Protein AF-A0A423WA55-F1 (afdb_monomer)

Structure (mmCIF, N/CA/C/O backbone):
data_AF-A0A423WA55-F1
#
_entry.id   AF-A0A423WA55-F1
#
loop_
_atom_site.group_PDB
_atom_site.id
_atom_site.type_symbol
_atom_site.label_atom_id
_atom_site.label_alt_id
_atom_site.label_comp_id
_atom_site.label_asym_id
_atom_site.label_entity_id
_atom_site.label_seq_id
_atom_site.pdbx_PDB_ins_code
_atom_site.Cartn_x
_atom_site.Cartn_y
_atom_site.Cartn_z
_atom_site.occupancy
_atom_site.B_iso_or_equiv
_atom_site.auth_seq_id
_atom_site.auth_comp_id
_atom_site.auth_asym_id
_atom_site.auth_atom_id
_atom_site.pdbx_PDB_model_num
ATOM 1 N N . MET A 1 1 ? 7.064 18.458 -16.868 1.00 39.59 1 MET A N 1
ATOM 2 C CA . MET A 1 1 ? 6.383 17.386 -16.101 1.00 39.59 1 MET A CA 1
ATOM 3 C C . MET A 1 1 ? 6.690 17.382 -14.595 1.00 39.59 1 MET A C 1
ATOM 5 O O . MET A 1 1 ? 5.923 16.785 -13.864 1.00 39.59 1 MET A O 1
ATOM 9 N N . VAL A 1 2 ? 7.716 18.084 -14.086 1.00 37.88 2 VAL A N 1
ATOM 10 C CA . VAL A 1 2 ? 7.994 18.164 -12.627 1.00 37.88 2 VAL A CA 1
ATOM 11 C C . VAL A 1 2 ? 7.034 19.109 -11.871 1.00 37.88 2 VAL A C 1
ATOM 13 O O . VAL A 1 2 ? 6.786 18.926 -10.684 1.00 37.88 2 VAL A O 1
ATOM 16 N N . ALA A 1 3 ? 6.397 20.058 -12.566 1.00 32.78 3 ALA A N 1
ATOM 17 C CA . ALA A 1 3 ? 5.462 21.021 -11.972 1.00 32.78 3 ALA A CA 1
ATOM 18 C C . ALA A 1 3 ? 4.124 20.420 -11.482 1.00 32.78 3 ALA A C 1
ATOM 20 O O . ALA A 1 3 ? 3.371 21.109 -10.804 1.00 32.78 3 ALA A O 1
ATOM 21 N N . SER A 1 4 ? 3.819 19.151 -11.786 1.00 44.78 4 SER A N 1
ATOM 22 C CA . SER A 1 4 ? 2.616 18.486 -11.267 1.00 44.78 4 SER A CA 1
ATOM 23 C C . SER A 1 4 ? 2.851 17.741 -9.956 1.00 44.78 4 SER A C 1
ATOM 25 O O . SER A 1 4 ? 1.883 17.282 -9.375 1.00 44.78 4 SER A O 1
ATOM 27 N N . VAL A 1 5 ? 4.092 17.590 -9.475 1.00 43.31 5 VAL A N 1
ATOM 28 C CA . VAL A 1 5 ? 4.378 16.890 -8.203 1.00 43.31 5 VAL A CA 1
ATOM 29 C C . VAL A 1 5 ? 4.184 17.825 -7.003 1.00 43.31 5 VAL A C 1
ATOM 31 O O . VAL A 1 5 ? 3.780 17.389 -5.927 1.00 43.31 5 VAL A O 1
ATOM 34 N N . THR A 1 6 ? 4.379 19.131 -7.191 1.00 41.34 6 THR A N 1
ATOM 35 C CA . THR A 1 6 ? 4.208 20.140 -6.135 1.00 41.34 6 THR A CA 1
ATOM 36 C C . THR A 1 6 ? 2.740 20.390 -5.778 1.00 41.34 6 THR A C 1
ATOM 38 O O . THR A 1 6 ? 2.450 20.695 -4.624 1.00 41.34 6 THR A O 1
ATOM 41 N N . SER A 1 7 ? 1.788 20.172 -6.697 1.00 41.97 7 SER A N 1
ATOM 42 C CA . SER A 1 7 ? 0.355 20.295 -6.381 1.00 41.97 7 SER A CA 1
ATOM 43 C C . SER A 1 7 ? -0.149 19.189 -5.444 1.00 41.97 7 SER A C 1
ATOM 45 O O . SER A 1 7 ? -1.096 19.410 -4.694 1.00 41.97 7 SER A O 1
ATOM 47 N N . TRP A 1 8 ? 0.501 18.019 -5.427 1.00 43.00 8 TRP A N 1
ATOM 48 C CA . TRP A 1 8 ? 0.154 16.932 -4.502 1.00 43.00 8 TRP A CA 1
ATOM 49 C C . TRP A 1 8 ? 0.583 17.229 -3.066 1.00 43.00 8 TRP A C 1
ATOM 51 O O . TRP A 1 8 ? -0.107 16.808 -2.141 1.00 43.00 8 TRP A O 1
ATOM 61 N N . GLN A 1 9 ? 1.640 18.026 -2.863 1.00 43.69 9 GLN A N 1
ATOM 62 C CA . GLN A 1 9 ? 2.041 18.464 -1.521 1.00 43.69 9 GLN A CA 1
ATOM 63 C C . GLN A 1 9 ? 0.995 19.386 -0.868 1.00 43.69 9 GLN A C 1
ATOM 65 O O . GLN A 1 9 ? 0.834 19.362 0.351 1.00 43.69 9 GLN A O 1
ATOM 70 N N . GLY A 1 10 ? 0.217 20.129 -1.666 1.00 42.00 10 GLY A N 1
ATOM 71 C CA . GLY A 1 10 ? -0.906 20.941 -1.177 1.00 42.00 10 GLY A CA 1
ATOM 72 C C . GLY A 1 10 ? -2.093 20.117 -0.653 1.00 42.00 10 GLY A C 1
ATOM 73 O O . GLY A 1 10 ? -2.767 20.526 0.294 1.00 42.00 10 GLY A O 1
ATOM 74 N N . ILE A 1 11 ? -2.315 18.919 -1.203 1.00 46.75 11 ILE A N 1
ATOM 75 C CA . ILE A 1 11 ? -3.361 17.992 -0.733 1.00 46.75 11 ILE A CA 1
ATOM 76 C C . ILE A 1 11 ? -2.919 17.307 0.572 1.00 46.75 11 ILE A C 1
ATOM 78 O O . ILE A 1 11 ? -3.717 17.103 1.480 1.00 46.75 11 ILE A O 1
ATOM 82 N N . THR A 1 12 ? -1.620 17.039 0.728 1.00 47.16 12 THR A N 1
ATOM 83 C CA . THR A 1 12 ? -1.060 16.482 1.973 1.00 47.16 12 THR A CA 1
ATOM 84 C C . THR A 1 12 ? -1.073 17.493 3.130 1.00 47.16 12 THR A C 1
ATOM 86 O O . THR A 1 12 ? -1.206 17.121 4.297 1.00 47.16 12 THR A O 1
ATOM 89 N N . LEU A 1 13 ? -0.979 18.790 2.822 1.00 43.28 13 LEU A N 1
ATOM 90 C CA . LEU A 1 13 ? -1.071 19.867 3.811 1.00 43.28 13 LEU A CA 1
ATOM 91 C C . LEU A 1 13 ? -2.504 20.105 4.308 1.00 43.28 13 LEU A C 1
ATOM 93 O O . LEU A 1 13 ? -2.681 20.461 5.468 1.00 43.28 13 LEU A O 1
ATOM 97 N N . SER A 1 14 ? -3.529 19.847 3.494 1.00 41.44 14 SER A N 1
ATOM 98 C CA . SER A 1 14 ? -4.932 20.008 3.913 1.00 41.44 14 SER A CA 1
ATOM 99 C C . SER A 1 14 ? -5.412 18.887 4.846 1.00 41.44 14 SER A C 1
ATOM 101 O O . SER A 1 14 ? -6.196 19.153 5.753 1.00 41.44 14 SER A O 1
ATOM 103 N N . THR A 1 15 ? -4.852 17.674 4.751 1.00 48.59 15 THR A N 1
ATOM 104 C CA . THR A 1 15 ? -5.076 16.598 5.743 1.00 48.59 15 THR A CA 1
ATOM 105 C C . THR A 1 15 ? -4.455 16.865 7.120 1.00 48.59 15 THR A C 1
ATOM 107 O O . THR A 1 15 ? -4.825 16.230 8.103 1.00 48.59 15 THR A O 1
ATOM 110 N N . LEU A 1 16 ? -3.522 17.818 7.232 1.00 43.44 16 LEU A N 1
ATOM 111 C CA . LEU A 1 16 ? -2.944 18.229 8.519 1.00 43.44 16 LEU A CA 1
ATOM 112 C C . LEU A 1 16 ? -3.840 19.215 9.295 1.00 43.44 16 LEU A C 1
ATOM 114 O O . LEU A 1 16 ? -3.584 19.451 10.476 1.00 43.44 16 LEU A O 1
ATOM 118 N N . PHE A 1 17 ? -4.912 19.733 8.679 1.00 38.94 17 PHE A N 1
ATOM 119 C CA . PHE A 1 17 ? -5.804 20.744 9.257 1.00 38.94 17 PHE A CA 1
ATOM 120 C C . PHE A 1 17 ? -7.290 20.316 9.243 1.00 38.94 17 PHE A C 1
ATOM 122 O O . PHE A 1 17 ? -8.119 20.881 8.542 1.00 38.94 17 PHE A O 1
ATOM 129 N N . GLY A 1 18 ? -7.648 19.340 10.082 1.00 37.16 18 GLY A N 1
ATOM 130 C CA . GLY A 1 18 ? -8.879 19.402 10.893 1.00 37.16 18 GLY A CA 1
ATOM 131 C C . GLY A 1 18 ? -10.264 19.194 10.253 1.00 37.16 18 GLY A C 1
ATOM 132 O O . GLY A 1 18 ? -11.250 19.474 10.931 1.00 37.16 18 GLY A O 1
ATOM 133 N N . GLY A 1 19 ? -10.382 18.699 9.019 1.00 46.47 19 GLY A N 1
ATOM 134 C CA . GLY A 1 19 ? -11.666 18.261 8.443 1.00 46.47 19 GLY A CA 1
ATOM 135 C C . GLY A 1 19 ? -11.787 16.737 8.382 1.00 46.47 19 GLY A C 1
ATOM 136 O O . GLY A 1 19 ? -10.775 16.051 8.320 1.00 46.47 19 GLY A O 1
ATOM 137 N N . ASP A 1 20 ? -13.011 16.204 8.334 1.00 58.50 20 ASP A N 1
ATOM 138 C CA . ASP A 1 20 ? -13.355 14.773 8.156 1.00 58.50 20 ASP A CA 1
ATOM 139 C C . ASP A 1 20 ? -13.013 14.261 6.724 1.00 58.50 20 ASP A C 1
ATOM 141 O O . ASP A 1 20 ? -13.775 13.555 6.067 1.00 58.50 20 ASP A O 1
ATOM 145 N N . VAL A 1 21 ? -11.870 14.702 6.185 1.00 58.50 21 VAL A N 1
ATOM 146 C CA . VAL A 1 21 ? -11.389 14.512 4.803 1.00 58.50 21 VAL A CA 1
ATOM 147 C C . VAL A 1 21 ? -10.466 13.304 4.651 1.00 58.50 21 VAL A C 1
ATOM 149 O O . VAL A 1 21 ? -9.900 13.083 3.583 1.00 58.50 21 VAL A O 1
ATOM 152 N N . ASP A 1 22 ? -10.336 12.490 5.692 1.00 62.88 22 ASP A N 1
ATOM 153 C CA . ASP A 1 22 ? -9.443 11.337 5.681 1.00 62.88 22 ASP A CA 1
ATOM 154 C C . ASP A 1 22 ? -9.942 10.262 4.695 1.00 62.88 22 ASP A C 1
ATOM 156 O O . ASP A 1 22 ? -9.175 9.751 3.883 1.00 62.88 22 ASP A O 1
ATOM 160 N N . GLY A 1 23 ? -11.249 9.989 4.650 1.00 67.25 23 GLY A N 1
ATOM 161 C CA . GLY A 1 23 ? -11.838 8.994 3.743 1.00 67.25 23 GLY A CA 1
ATOM 162 C C . GLY A 1 23 ? -11.352 9.069 2.281 1.00 67.25 23 GLY A C 1
ATOM 163 O O . GLY A 1 23 ? -10.803 8.083 1.786 1.00 67.25 23 GLY A O 1
ATOM 164 N N . PRO A 1 24 ? -11.517 10.197 1.564 1.00 79.19 24 PRO A N 1
ATOM 165 C CA . PRO A 1 24 ? -11.212 10.283 0.134 1.00 79.19 24 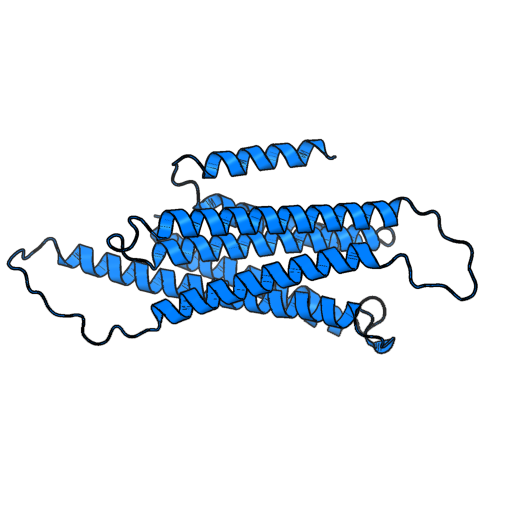PRO A CA 1
ATOM 166 C C . PRO A 1 24 ? -9.725 10.153 -0.230 1.00 79.19 24 PRO A C 1
ATOM 168 O O . PRO A 1 24 ? -9.427 9.768 -1.361 1.00 79.19 24 PRO A O 1
ATOM 171 N N . VAL A 1 25 ? -8.785 10.434 0.679 1.00 82.69 25 VAL A N 1
ATOM 172 C CA . VAL A 1 25 ? -7.351 10.461 0.329 1.00 82.69 25 VAL A CA 1
ATOM 173 C C . VAL A 1 25 ? -6.807 9.058 0.057 1.00 82.69 25 VAL A C 1
ATOM 175 O O . VAL A 1 25 ? -6.156 8.840 -0.967 1.00 82.69 25 VAL A O 1
ATOM 178 N N . GLY A 1 26 ? -7.144 8.080 0.903 1.00 81.50 26 GLY A N 1
ATOM 179 C CA . GLY A 1 26 ? -6.774 6.677 0.676 1.00 81.50 26 GLY A CA 1
ATOM 180 C C . GLY A 1 26 ? -7.341 6.114 -0.629 1.00 81.50 26 GLY A C 1
ATOM 181 O O . GLY A 1 26 ? -6.631 5.452 -1.389 1.00 81.50 26 GLY A O 1
ATOM 182 N N . TRP A 1 27 ? -8.602 6.436 -0.929 1.00 82.94 27 TRP A N 1
ATOM 183 C CA . TRP A 1 27 ? -9.250 6.051 -2.186 1.00 82.94 27 TRP A CA 1
ATOM 184 C C . TRP A 1 27 ? -8.610 6.722 -3.402 1.00 82.94 27 TRP A C 1
ATOM 186 O O . TRP A 1 27 ? -8.462 6.083 -4.443 1.00 82.94 27 TRP A O 1
ATOM 196 N N . GLY A 1 28 ? -8.172 7.975 -3.257 1.00 87.50 28 GLY A N 1
ATOM 197 C CA . GLY A 1 28 ? -7.405 8.686 -4.275 1.00 87.50 28 GLY A CA 1
ATOM 198 C C . GLY A 1 28 ? -6.116 7.950 -4.643 1.00 87.50 28 GLY A C 1
ATOM 199 O O . GLY A 1 28 ? -5.859 7.731 -5.827 1.00 87.50 28 GLY A O 1
ATOM 200 N N . TYR A 1 29 ? -5.341 7.490 -3.654 1.00 88.81 29 TYR A N 1
ATOM 201 C CA . TYR A 1 29 ? -4.124 6.709 -3.915 1.00 88.81 29 TYR A CA 1
ATOM 202 C C . TYR A 1 29 ? -4.409 5.396 -4.646 1.00 88.81 29 TYR A C 1
ATOM 204 O O . TYR A 1 29 ? -3.690 5.049 -5.586 1.00 88.81 29 TYR A O 1
ATOM 212 N N . LEU A 1 30 ? -5.481 4.694 -4.270 1.00 86.88 30 LEU A N 1
ATOM 213 C CA . LEU A 1 30 ? -5.885 3.461 -4.942 1.00 86.88 30 LEU A CA 1
ATOM 214 C C . LEU A 1 30 ? -6.314 3.714 -6.397 1.00 86.88 30 LEU A C 1
ATOM 216 O O . LEU A 1 30 ? -5.913 2.973 -7.292 1.00 86.88 30 LEU A O 1
ATOM 220 N N . ALA A 1 31 ? -7.070 4.784 -6.653 1.00 88.31 31 ALA A N 1
ATOM 221 C CA . ALA A 1 31 ? -7.478 5.166 -8.003 1.00 88.31 31 ALA A CA 1
ATOM 222 C C . ALA A 1 31 ? -6.271 5.512 -8.891 1.00 88.31 31 ALA A C 1
ATOM 224 O O . ALA A 1 31 ? -6.186 5.047 -10.031 1.00 88.31 31 ALA A O 1
ATOM 225 N N . VAL A 1 32 ? -5.304 6.269 -8.355 1.00 90.94 32 VAL A N 1
ATOM 226 C CA . VAL A 1 32 ? -4.044 6.583 -9.049 1.00 90.94 32 VAL A CA 1
ATOM 227 C C . VAL A 1 32 ? -3.260 5.308 -9.351 1.00 90.94 32 VAL A C 1
ATOM 229 O O . VAL A 1 32 ? -2.814 5.127 -10.484 1.00 90.94 32 VAL A O 1
ATOM 232 N N . PHE A 1 33 ? -3.137 4.395 -8.384 1.00 92.38 33 PHE A N 1
ATOM 233 C CA . PHE A 1 33 ? -2.513 3.089 -8.599 1.00 92.38 33 PHE A CA 1
ATOM 234 C C . PHE A 1 33 ? -3.174 2.327 -9.756 1.00 92.38 33 PHE A C 1
ATOM 236 O O . PHE A 1 33 ? -2.478 1.889 -10.677 1.00 92.38 33 PHE A O 1
ATOM 243 N N . CYS A 1 34 ? -4.504 2.203 -9.744 1.00 89.88 34 CYS A N 1
ATOM 244 C CA . CYS A 1 34 ? -5.247 1.508 -10.793 1.00 89.88 34 CYS A CA 1
ATOM 245 C C . CYS A 1 34 ? -5.013 2.146 -12.170 1.00 89.88 34 CYS A C 1
ATOM 247 O O . CYS A 1 34 ? -4.721 1.433 -13.132 1.00 89.88 34 CYS A O 1
ATOM 249 N N . GLY A 1 35 ? -5.069 3.478 -12.263 1.00 91.56 35 GLY A N 1
ATOM 250 C CA . GLY A 1 35 ? -4.809 4.204 -13.508 1.00 91.56 35 GLY A CA 1
ATOM 251 C C . GLY A 1 35 ? -3.389 3.988 -14.038 1.00 91.56 35 GLY A C 1
ATOM 252 O O . GLY A 1 35 ? -3.207 3.652 -15.210 1.00 91.56 35 GLY A O 1
ATOM 253 N N . LEU A 1 36 ? -2.379 4.100 -13.169 1.00 89.81 36 LEU A N 1
ATOM 254 C CA . LEU A 1 36 ? -0.979 3.866 -13.538 1.00 89.81 36 LEU A CA 1
ATOM 255 C C . LEU A 1 36 ? -0.729 2.417 -13.965 1.00 89.81 36 LEU A C 1
ATOM 257 O O . LEU A 1 36 ? 0.047 2.180 -14.889 1.00 89.81 36 LEU A O 1
ATOM 261 N N . LYS A 1 37 ? -1.395 1.438 -13.342 1.00 88.69 37 LYS A N 1
ATOM 262 C CA . LYS A 1 37 ? -1.278 0.028 -13.740 1.00 88.69 37 LYS A CA 1
ATOM 263 C C . LYS A 1 37 ? -1.864 -0.245 -15.114 1.00 88.69 37 LYS A C 1
ATOM 265 O O . LYS A 1 37 ? -1.219 -0.923 -15.912 1.00 88.69 37 LYS A O 1
ATOM 270 N N . ILE A 1 38 ? -3.038 0.307 -15.411 1.00 89.38 38 ILE A N 1
ATOM 271 C CA . ILE A 1 38 ? -3.644 0.193 -16.742 1.00 89.38 38 ILE A CA 1
ATOM 272 C C . ILE A 1 38 ? -2.717 0.823 -17.789 1.00 89.38 38 ILE A C 1
ATOM 274 O O . ILE A 1 38 ? -2.412 0.184 -18.795 1.00 89.38 38 ILE A O 1
ATOM 278 N N . ALA A 1 39 ? -2.195 2.025 -17.518 1.00 89.06 39 ALA A N 1
ATOM 279 C CA . ALA A 1 39 ? -1.258 2.704 -18.410 1.00 89.06 39 ALA A CA 1
ATOM 280 C C . ALA A 1 39 ? 0.050 1.913 -18.612 1.00 89.06 39 ALA A C 1
ATOM 282 O O . ALA A 1 39 ? 0.503 1.752 -19.744 1.00 89.06 39 ALA A O 1
ATOM 283 N N . SER A 1 40 ? 0.635 1.371 -17.538 1.00 88.19 40 SER A N 1
ATOM 284 C CA . SER A 1 40 ? 1.836 0.525 -17.608 1.00 88.19 40 SER A CA 1
ATOM 285 C C . SER A 1 40 ? 1.603 -0.722 -18.464 1.00 88.19 40 SER A C 1
ATOM 287 O O . SER A 1 40 ? 2.418 -1.022 -19.333 1.00 88.19 40 SER A O 1
ATOM 289 N N . ASN A 1 41 ? 0.480 -1.420 -18.274 1.00 86.75 41 ASN A N 1
ATOM 290 C CA . ASN A 1 41 ? 0.151 -2.614 -19.055 1.00 86.75 41 ASN A CA 1
ATOM 291 C C . ASN A 1 41 ? -0.090 -2.283 -20.535 1.00 86.75 41 ASN A C 1
ATOM 293 O O . ASN A 1 41 ? 0.386 -3.011 -21.404 1.00 86.75 41 ASN A O 1
ATOM 297 N N . ALA A 1 42 ? -0.763 -1.167 -20.831 1.00 87.44 42 ALA A N 1
ATOM 298 C CA . ALA A 1 42 ? -0.960 -0.702 -22.203 1.00 87.44 42 ALA A CA 1
ATOM 299 C C . ALA A 1 42 ? 0.379 -0.399 -22.900 1.00 87.44 42 ALA A C 1
ATOM 301 O O . ALA A 1 42 ? 0.585 -0.797 -24.045 1.00 87.44 42 ALA A O 1
ATOM 302 N N . LEU A 1 43 ? 1.325 0.229 -22.192 1.00 87.12 43 LEU A N 1
ATOM 303 C CA . LEU A 1 43 ? 2.660 0.516 -22.725 1.00 87.12 43 LEU A CA 1
ATOM 304 C C . LEU A 1 43 ? 3.501 -0.741 -22.971 1.00 87.12 43 LEU A C 1
ATOM 306 O O . LEU A 1 43 ? 4.328 -0.737 -23.876 1.00 87.12 43 LEU A O 1
ATOM 310 N N . GLN A 1 44 ? 3.297 -1.819 -22.210 1.00 83.25 44 GLN A N 1
ATOM 311 C CA . GLN A 1 44 ? 3.980 -3.096 -22.468 1.00 83.25 44 GLN A CA 1
ATOM 312 C C . GLN A 1 44 ? 3.501 -3.766 -23.759 1.00 83.25 44 GLN A C 1
ATOM 314 O O . GLN A 1 44 ? 4.260 -4.517 -24.367 1.00 83.25 44 GLN A O 1
ATOM 319 N N . MET A 1 45 ? 2.262 -3.500 -24.183 1.00 84.38 45 MET A N 1
ATOM 320 C CA . MET A 1 45 ? 1.726 -4.013 -25.448 1.00 84.38 45 MET A CA 1
ATOM 321 C C . MET A 1 45 ? 2.275 -3.251 -26.656 1.00 84.38 45 MET A C 1
ATOM 323 O O . MET A 1 45 ? 2.376 -3.805 -27.748 1.00 84.38 45 MET A O 1
ATOM 327 N N . THR A 1 46 ? 2.662 -1.988 -26.473 1.00 85.25 46 THR A N 1
ATOM 328 C CA . THR A 1 46 ? 3.345 -1.214 -27.509 1.00 85.25 46 THR A CA 1
ATOM 329 C C . THR A 1 46 ? 4.842 -1.530 -27.476 1.00 85.25 46 THR A C 1
ATOM 331 O O . THR A 1 46 ? 5.504 -1.293 -26.471 1.00 85.25 46 THR A O 1
ATOM 334 N N . HIS A 1 47 ? 5.408 -2.042 -28.573 1.00 62.19 47 HIS A N 1
ATOM 335 C CA . HIS A 1 47 ? 6.818 -2.469 -28.682 1.00 62.19 47 HIS A CA 1
ATOM 336 C C . HIS A 1 47 ? 7.887 -1.393 -28.361 1.00 62.19 47 HIS A C 1
ATOM 338 O O . HIS A 1 47 ? 9.081 -1.673 -28.418 1.00 62.19 47 HIS A O 1
ATOM 344 N N . THR A 1 48 ? 7.494 -0.168 -28.018 1.00 58.69 48 THR A N 1
ATOM 345 C CA . THR A 1 48 ? 8.353 1.013 -27.886 1.00 58.69 48 THR A CA 1
ATOM 346 C C . THR A 1 48 ? 8.706 1.403 -26.441 1.00 58.69 48 THR A C 1
ATOM 348 O O . THR A 1 48 ? 9.391 2.406 -26.257 1.00 58.69 48 THR A O 1
ATOM 351 N N . GLY A 1 49 ? 8.280 0.663 -25.402 1.00 57.34 49 GLY A N 1
ATOM 352 C CA . GLY A 1 49 ? 8.209 1.245 -24.047 1.00 57.34 49 GLY A CA 1
ATOM 353 C C . GLY A 1 49 ? 8.535 0.373 -22.831 1.00 57.34 49 GLY A C 1
ATOM 354 O O . GLY A 1 49 ? 7.995 0.653 -21.762 1.00 57.34 49 GLY A O 1
ATOM 355 N N . THR A 1 50 ? 9.400 -0.644 -22.917 1.00 74.06 50 THR A N 1
ATOM 356 C CA . THR A 1 50 ? 9.658 -1.545 -21.767 1.00 74.06 50 THR A CA 1
ATOM 357 C C . THR A 1 50 ? 10.191 -0.813 -20.526 1.00 74.06 50 THR A C 1
ATOM 359 O O . THR A 1 50 ? 9.682 -1.031 -19.428 1.00 74.06 50 THR A O 1
ATOM 362 N N . ALA A 1 51 ? 11.145 0.112 -20.679 1.00 79.06 51 ALA A N 1
ATOM 363 C CA . ALA A 1 51 ? 11.711 0.862 -19.551 1.00 79.06 51 ALA A CA 1
ATOM 364 C C . ALA A 1 51 ? 10.697 1.825 -18.904 1.00 79.06 51 ALA A C 1
ATOM 366 O O . ALA A 1 51 ? 10.550 1.856 -17.681 1.00 79.06 51 ALA A O 1
ATOM 367 N N . ALA A 1 52 ? 9.946 2.572 -19.721 1.00 82.12 52 ALA A N 1
ATOM 368 C CA . ALA A 1 52 ? 8.907 3.481 -19.240 1.00 82.12 52 ALA A CA 1
ATOM 369 C C . ALA A 1 52 ? 7.786 2.721 -18.514 1.00 82.12 52 ALA A C 1
ATOM 371 O O . ALA A 1 52 ? 7.340 3.142 -17.445 1.00 82.12 52 ALA A O 1
ATOM 372 N N . ALA A 1 53 ? 7.373 1.567 -19.045 1.00 84.06 53 ALA A N 1
ATOM 373 C CA . ALA A 1 53 ? 6.367 0.727 -18.411 1.00 84.06 53 ALA A CA 1
ATOM 374 C C . ALA A 1 53 ? 6.818 0.207 -17.038 1.00 84.06 53 ALA A C 1
ATOM 376 O O . ALA A 1 53 ? 6.016 0.220 -16.099 1.00 84.06 53 ALA A O 1
ATOM 377 N N . VAL A 1 54 ? 8.087 -0.200 -16.901 1.00 81.75 54 VAL A N 1
ATOM 378 C CA . VAL A 1 54 ? 8.674 -0.628 -15.619 1.00 81.75 54 VAL A CA 1
ATOM 379 C C . VAL A 1 54 ? 8.704 0.528 -14.617 1.00 81.75 54 VAL A C 1
ATOM 381 O O . VAL A 1 54 ? 8.290 0.340 -13.474 1.00 81.75 54 VAL A O 1
ATOM 384 N N . LEU A 1 55 ? 9.103 1.733 -15.034 1.00 84.19 55 LEU A N 1
ATOM 385 C CA . LEU A 1 55 ? 9.085 2.916 -14.164 1.00 84.19 55 LEU A CA 1
ATOM 386 C C . LEU A 1 55 ? 7.671 3.245 -13.675 1.00 84.19 55 LEU A C 1
ATOM 388 O O . LEU A 1 55 ? 7.462 3.402 -12.473 1.00 84.19 55 LEU A O 1
ATOM 392 N N . ILE A 1 56 ? 6.688 3.285 -14.579 1.00 88.88 56 ILE A N 1
ATOM 393 C CA . ILE A 1 56 ? 5.284 3.543 -14.223 1.00 88.88 56 ILE A CA 1
ATOM 394 C C . ILE A 1 56 ? 4.762 2.460 -13.271 1.00 88.88 56 ILE A C 1
ATOM 396 O O . ILE A 1 56 ? 4.070 2.773 -12.303 1.00 88.88 56 ILE A O 1
ATOM 400 N N . CYS A 1 57 ? 5.129 1.196 -13.497 1.00 87.62 57 CYS A N 1
ATOM 401 C CA . CYS A 1 57 ? 4.777 0.088 -12.612 1.00 87.62 57 CYS A CA 1
ATOM 402 C C . CYS A 1 57 ? 5.353 0.275 -11.198 1.00 87.62 57 CYS A C 1
ATOM 404 O O . CYS A 1 57 ? 4.641 0.058 -10.216 1.00 87.62 57 CYS A O 1
ATOM 406 N N . SER A 1 58 ? 6.614 0.695 -11.083 1.00 87.31 58 SER A N 1
ATOM 407 C CA . SER A 1 58 ? 7.258 0.965 -9.792 1.00 87.31 58 SER A CA 1
ATOM 408 C C . SER A 1 58 ? 6.630 2.157 -9.070 1.00 87.31 58 SER A C 1
ATOM 410 O O . SER A 1 58 ? 6.381 2.078 -7.871 1.00 87.31 58 SER A O 1
ATOM 412 N N . ILE A 1 59 ? 6.299 3.230 -9.795 1.00 89.75 59 ILE A N 1
ATOM 413 C CA . ILE A 1 59 ? 5.580 4.386 -9.238 1.00 89.75 59 ILE A CA 1
ATOM 414 C C . ILE A 1 59 ? 4.199 3.961 -8.726 1.00 89.75 59 ILE A C 1
ATOM 416 O O . ILE A 1 59 ? 3.807 4.334 -7.622 1.00 89.75 59 ILE A O 1
ATOM 420 N N . ALA A 1 60 ? 3.474 3.137 -9.489 1.00 91.19 60 ALA A N 1
ATOM 421 C CA . ALA A 1 60 ? 2.181 2.613 -9.066 1.00 91.19 60 ALA A CA 1
ATOM 422 C C . ALA A 1 60 ? 2.295 1.859 -7.728 1.00 91.19 60 ALA A C 1
ATOM 424 O O . ALA A 1 60 ? 1.486 2.081 -6.829 1.00 91.19 60 ALA A O 1
ATOM 425 N N . LEU A 1 61 ? 3.328 1.025 -7.555 1.00 88.62 61 LEU A N 1
ATOM 426 C CA . LEU A 1 61 ? 3.557 0.312 -6.294 1.00 88.62 61 LEU A CA 1
ATOM 427 C C . LEU A 1 61 ? 3.724 1.258 -5.098 1.00 88.62 61 LEU A C 1
ATOM 429 O O . LEU A 1 61 ? 3.185 0.961 -4.036 1.00 88.62 61 LEU A O 1
ATOM 433 N N . VAL A 1 62 ? 4.379 2.414 -5.261 1.00 89.81 62 VAL A N 1
ATOM 434 C CA . VAL A 1 62 ? 4.473 3.425 -4.190 1.00 89.81 62 VAL A CA 1
ATOM 435 C C . VAL A 1 62 ? 3.084 3.900 -3.756 1.00 89.81 62 VAL A C 1
ATOM 437 O O . VAL A 1 62 ? 2.799 3.962 -2.559 1.00 89.81 62 VAL A O 1
ATOM 440 N N . PHE A 1 63 ? 2.200 4.195 -4.712 1.00 91.25 63 PHE A N 1
ATOM 441 C CA . PHE A 1 63 ? 0.829 4.620 -4.416 1.00 91.25 63 PHE A CA 1
ATOM 442 C C . PHE A 1 63 ? 0.007 3.526 -3.730 1.00 91.25 63 PHE A C 1
ATOM 444 O O . PHE A 1 63 ? -0.752 3.826 -2.810 1.00 91.25 63 PHE A O 1
ATOM 451 N N . LEU A 1 64 ? 0.188 2.260 -4.112 1.00 91.69 64 LEU A N 1
ATOM 452 C CA . LEU A 1 64 ? -0.469 1.142 -3.433 1.00 91.69 64 LEU A CA 1
ATOM 453 C C . LEU A 1 64 ? 0.023 0.993 -1.985 1.00 91.69 64 LEU A C 1
ATOM 455 O O . LEU A 1 64 ? -0.786 0.805 -1.078 1.00 91.69 64 LEU A O 1
ATOM 459 N N . THR A 1 65 ? 1.327 1.146 -1.748 1.00 89.62 65 THR A N 1
ATOM 460 C CA . THR A 1 65 ? 1.919 1.138 -0.403 1.00 89.62 65 THR A CA 1
ATOM 461 C C . THR A 1 65 ? 1.364 2.273 0.464 1.00 89.62 65 THR A C 1
ATOM 463 O O . THR A 1 65 ? 0.996 2.041 1.618 1.00 89.62 65 THR A O 1
ATOM 466 N N . LEU A 1 66 ? 1.224 3.481 -0.095 1.00 89.75 66 LEU A N 1
ATOM 467 C CA . LEU A 1 66 ? 0.579 4.613 0.581 1.00 89.75 66 LEU A CA 1
ATOM 468 C C . LEU A 1 66 ? -0.902 4.342 0.882 1.00 89.75 66 LEU A C 1
ATOM 470 O O . LEU A 1 66 ? -1.362 4.653 1.981 1.00 89.75 66 LEU A O 1
ATOM 474 N N . ALA A 1 67 ? -1.636 3.718 -0.045 1.00 91.06 67 ALA A N 1
ATOM 475 C CA . ALA A 1 67 ? -3.029 3.331 0.175 1.00 91.06 67 ALA A CA 1
ATOM 476 C C . ALA A 1 67 ? -3.163 2.331 1.338 1.00 91.06 67 ALA A C 1
ATOM 478 O O . ALA A 1 67 ? -4.000 2.530 2.219 1.00 91.06 67 ALA A O 1
ATOM 479 N N . VAL A 1 68 ? -2.307 1.302 1.401 1.00 90.94 68 VAL A N 1
ATOM 480 C CA . VAL A 1 68 ? -2.290 0.338 2.518 1.00 90.94 68 VAL A CA 1
ATOM 481 C C . VAL A 1 68 ? -1.954 1.028 3.838 1.00 90.94 68 VAL A C 1
ATOM 483 O O . VAL A 1 68 ? -2.655 0.814 4.827 1.00 90.94 68 VAL A O 1
ATOM 486 N N . ALA A 1 69 ? -0.921 1.874 3.865 1.00 89.44 69 ALA A N 1
ATOM 487 C CA . ALA A 1 69 ? -0.538 2.620 5.062 1.00 89.44 69 ALA A CA 1
ATOM 488 C C . ALA A 1 69 ? -1.684 3.509 5.573 1.00 89.44 69 ALA A C 1
ATOM 490 O O . ALA A 1 69 ? -1.947 3.563 6.776 1.00 89.44 69 ALA A O 1
ATOM 491 N N . PHE A 1 70 ? -2.405 4.159 4.658 1.00 89.56 70 PHE A N 1
ATOM 492 C CA . PHE A 1 70 ? -3.558 4.989 4.982 1.00 89.56 70 PHE A CA 1
ATOM 493 C C . PHE A 1 70 ? -4.735 4.174 5.545 1.00 89.56 70 PHE A C 1
ATOM 495 O O . PHE A 1 70 ? -5.309 4.524 6.582 1.00 89.56 70 PHE A O 1
ATOM 502 N N . VAL A 1 71 ? -5.081 3.057 4.897 1.00 89.25 71 VAL A N 1
ATOM 503 C CA . VAL A 1 71 ? -6.136 2.150 5.377 1.00 89.25 71 VAL A CA 1
ATOM 504 C C . VAL A 1 71 ? -5.769 1.567 6.740 1.00 89.25 71 VAL A C 1
ATOM 506 O O . VAL A 1 71 ? -6.611 1.512 7.627 1.00 89.25 71 VAL A O 1
ATOM 509 N N . LEU A 1 72 ? -4.507 1.200 6.961 1.00 88.56 72 LEU A N 1
ATOM 510 C CA . LEU A 1 72 ? -4.054 0.707 8.258 1.00 88.56 72 LEU A CA 1
ATOM 511 C C . LEU A 1 72 ? -4.192 1.775 9.351 1.00 88.56 72 LEU A C 1
ATOM 513 O O . LEU A 1 72 ? -4.687 1.484 10.438 1.00 88.56 72 LEU A O 1
ATOM 517 N N . ARG A 1 73 ? -3.808 3.018 9.049 1.00 87.06 73 ARG A N 1
ATOM 518 C CA . ARG A 1 73 ? -3.938 4.157 9.964 1.00 87.06 73 ARG A CA 1
ATOM 519 C C . ARG A 1 73 ? -5.391 4.400 10.376 1.00 87.06 73 ARG A C 1
ATOM 521 O O . ARG A 1 73 ? -5.698 4.497 11.562 1.00 87.06 73 ARG A O 1
ATOM 528 N N . THR A 1 74 ? -6.296 4.455 9.402 1.00 85.38 74 THR A N 1
ATOM 529 C CA . THR A 1 74 ? -7.737 4.600 9.666 1.00 85.38 74 THR A CA 1
ATOM 530 C C . THR A 1 74 ? -8.296 3.397 10.427 1.00 85.38 74 THR A C 1
ATOM 532 O O . THR A 1 74 ? -9.102 3.554 11.338 1.00 85.38 74 THR A O 1
ATOM 535 N N . ALA A 1 75 ? -7.815 2.188 10.145 1.00 86.69 75 ALA A N 1
ATOM 536 C CA . ALA A 1 75 ? -8.223 0.994 10.872 1.00 86.69 75 ALA A CA 1
ATOM 537 C C . ALA A 1 75 ? -7.819 1.039 12.357 1.00 86.69 75 ALA A C 1
ATOM 539 O O . ALA A 1 75 ? -8.641 0.750 13.231 1.00 86.69 75 ALA A O 1
ATOM 540 N N . LEU A 1 76 ? -6.588 1.472 12.646 1.00 84.75 76 LEU A N 1
ATOM 541 C CA . LEU A 1 76 ? -6.095 1.692 14.009 1.00 84.75 76 LEU A CA 1
ATOM 542 C C . LEU A 1 76 ? -6.885 2.799 14.718 1.00 84.75 76 LEU A C 1
ATOM 544 O O . LEU A 1 76 ? -7.255 2.648 15.885 1.00 84.75 76 LEU A O 1
ATOM 548 N N . SER A 1 77 ? -7.225 3.875 14.002 1.00 82.06 77 SER A N 1
ATOM 549 C CA . SER A 1 77 ? -8.039 4.957 14.559 1.00 82.06 77 SER A CA 1
ATOM 550 C C . SER A 1 77 ? -9.465 4.507 14.893 1.00 82.06 77 SER A C 1
ATOM 552 O O . SER A 1 77 ? -10.057 5.053 15.822 1.00 82.06 77 SER A O 1
ATOM 554 N N . TYR A 1 78 ? -10.025 3.495 14.221 1.00 81.06 78 TYR A N 1
ATOM 555 C CA . TYR A 1 78 ? -11.318 2.909 14.598 1.00 81.06 78 TYR A CA 1
ATOM 556 C C . TYR A 1 78 ? -11.230 1.903 15.747 1.00 81.06 78 TYR A C 1
ATOM 558 O O . TYR A 1 78 ? -12.204 1.760 16.490 1.00 81.06 78 TYR A O 1
ATOM 566 N N . ALA A 1 79 ? -10.098 1.219 15.898 1.00 80.69 79 ALA A N 1
ATOM 567 C CA . ALA A 1 79 ? -9.946 0.145 16.870 1.00 80.69 79 ALA A CA 1
ATOM 568 C C . ALA A 1 79 ? -9.686 0.644 18.306 1.00 80.69 79 ALA A C 1
ATOM 570 O O . ALA A 1 79 ? -10.179 0.036 19.252 1.00 80.69 79 ALA A O 1
ATOM 571 N N . CYS A 1 80 ? -8.974 1.763 18.491 1.00 73.50 80 CYS A N 1
ATOM 572 C CA . CYS A 1 80 ? -8.625 2.261 19.830 1.00 73.50 80 CYS A CA 1
ATOM 573 C C . CYS A 1 80 ? -9.774 3.025 20.515 1.00 73.50 80 CYS A C 1
ATOM 575 O O . CYS A 1 80 ? -10.443 3.856 19.890 1.00 73.50 80 CYS A O 1
ATOM 577 N N . SER A 1 81 ? -9.973 2.831 21.822 1.00 68.94 81 SER A N 1
ATOM 578 C CA . SER A 1 81 ? -10.998 3.542 22.602 1.00 68.94 81 SER A CA 1
ATOM 579 C C . SER A 1 81 ? -10.698 5.056 22.729 1.00 68.94 81 SER A C 1
ATOM 581 O O . SER A 1 81 ? -9.533 5.456 22.737 1.00 68.94 81 SER A O 1
ATOM 583 N N . PRO A 1 82 ? -11.705 5.952 22.826 1.00 68.31 82 PRO A N 1
ATOM 584 C CA . PRO A 1 82 ? -11.472 7.396 22.980 1.00 68.31 82 PRO A CA 1
ATOM 585 C C . PRO A 1 82 ? -10.711 7.773 24.261 1.00 68.31 82 PRO A C 1
ATOM 587 O O . PRO A 1 82 ? -10.029 8.792 24.282 1.00 68.31 82 PRO A O 1
ATOM 590 N N . SER A 1 83 ? -10.828 6.965 25.318 1.00 67.00 83 SER A N 1
ATOM 591 C CA . SER A 1 83 ? -10.197 7.201 26.623 1.00 67.00 83 SER A CA 1
ATOM 592 C C . SER A 1 83 ? -8.688 6.950 26.619 1.00 67.00 83 SER A C 1
ATOM 594 O O . SER A 1 83 ? -7.964 7.641 27.326 1.00 67.00 83 SER A O 1
ATOM 596 N N . GLU A 1 84 ? -8.196 6.028 25.789 1.00 66.25 84 GLU A N 1
ATOM 597 C CA . GLU A 1 84 ? -6.755 5.746 25.645 1.00 66.25 84 GLU A CA 1
ATOM 598 C C . GLU A 1 84 ? -6.078 6.625 24.578 1.00 66.25 84 GLU A C 1
ATOM 600 O O . GLU A 1 84 ? -4.853 6.749 24.535 1.00 66.25 84 GLU A O 1
ATOM 605 N N . ARG A 1 85 ? -6.869 7.292 23.725 1.00 60.38 85 ARG A N 1
ATOM 606 C CA . ARG A 1 85 ? -6.381 8.107 22.596 1.00 60.38 85 ARG A CA 1
ATOM 607 C C . ARG A 1 85 ? -5.647 9.390 22.984 1.00 60.38 85 ARG A C 1
ATOM 609 O O . ARG A 1 85 ? -4.901 9.908 22.157 1.00 60.38 85 ARG A O 1
ATOM 616 N N . ALA A 1 86 ? -5.867 9.934 24.180 1.00 62.09 86 ALA A N 1
ATOM 617 C CA . ALA A 1 86 ? -5.718 11.375 24.403 1.00 62.09 86 ALA A CA 1
ATOM 618 C C . ALA A 1 86 ? -4.292 11.946 24.245 1.00 62.09 86 ALA A C 1
ATOM 620 O O . ALA A 1 86 ? -4.168 13.120 23.908 1.00 62.09 86 ALA A O 1
ATOM 621 N N . LEU A 1 87 ? -3.221 11.162 24.436 1.00 56.75 87 LEU A N 1
ATOM 622 C CA . LEU A 1 87 ? -1.855 11.715 24.382 1.00 56.75 87 LEU A CA 1
ATOM 623 C C . LEU A 1 87 ? -0.861 10.906 23.541 1.00 56.75 87 LEU A C 1
ATOM 625 O O . LEU A 1 87 ? -0.108 11.474 22.753 1.00 56.75 87 LEU A O 1
ATOM 629 N N . ARG A 1 88 ? -0.854 9.576 23.671 1.00 58.91 88 ARG A N 1
ATOM 630 C CA . ARG A 1 88 ? 0.178 8.732 23.045 1.00 58.91 88 ARG A CA 1
ATOM 631 C C . ARG A 1 88 ? -0.110 8.426 21.572 1.00 58.91 88 ARG A C 1
ATOM 633 O O . ARG A 1 88 ? 0.818 8.335 20.771 1.00 58.91 88 ARG A O 1
ATOM 640 N N . HIS A 1 89 ? -1.387 8.339 21.201 1.00 68.06 89 HIS A N 1
ATOM 641 C CA . HIS A 1 89 ? -1.791 7.992 19.840 1.00 68.06 89 HIS A CA 1
ATOM 642 C C . HIS A 1 89 ? -1.616 9.144 18.856 1.00 68.06 89 HIS A C 1
ATOM 644 O O . HIS A 1 89 ? -1.120 8.911 17.764 1.00 68.06 89 HIS A O 1
ATOM 650 N N . THR A 1 90 ? -1.922 10.389 19.226 1.00 74.56 90 THR A N 1
ATOM 651 C CA . THR A 1 90 ? -1.822 11.521 18.286 1.00 74.56 90 THR A CA 1
ATOM 652 C C . THR A 1 90 ? -0.390 11.748 17.795 1.00 74.56 90 THR A C 1
ATOM 654 O O . THR A 1 90 ? -0.180 12.038 16.619 1.00 74.56 90 THR A O 1
ATOM 657 N N . ALA A 1 91 ? 0.605 11.595 18.675 1.00 80.81 91 ALA A N 1
ATOM 658 C CA . ALA A 1 91 ? 2.012 11.711 18.298 1.00 80.81 91 ALA A CA 1
ATOM 659 C C . ALA A 1 91 ? 2.459 10.524 17.436 1.00 80.81 91 ALA A C 1
ATOM 661 O O . ALA A 1 91 ? 3.027 10.734 16.367 1.00 80.81 91 ALA A O 1
ATOM 662 N N . PHE A 1 92 ? 2.154 9.294 17.864 1.00 81.25 92 PHE A N 1
ATOM 663 C CA . PHE A 1 92 ? 2.500 8.083 17.119 1.00 81.25 92 PHE A CA 1
ATOM 664 C C . PHE A 1 92 ? 1.908 8.092 15.707 1.00 81.25 92 PHE A C 1
ATOM 666 O O . PHE A 1 92 ? 2.624 7.879 14.738 1.00 81.25 92 PHE A O 1
ATOM 673 N N . ASP A 1 93 ? 0.627 8.428 15.586 1.00 80.62 93 ASP A N 1
ATOM 674 C CA . ASP A 1 93 ? -0.114 8.427 14.328 1.00 80.62 93 ASP A CA 1
ATOM 675 C C . ASP A 1 93 ? 0.422 9.482 13.340 1.00 80.62 93 ASP A C 1
ATOM 677 O O . ASP A 1 93 ? 0.581 9.220 12.145 1.00 80.62 93 ASP A O 1
ATOM 681 N N . ARG A 1 94 ? 0.811 10.662 13.850 1.00 81.44 94 ARG A N 1
ATOM 682 C CA . ARG A 1 94 ? 1.510 11.685 13.054 1.00 81.44 94 ARG A CA 1
ATOM 683 C C . ARG A 1 94 ? 2.903 11.235 12.632 1.00 81.44 94 ARG A C 1
ATOM 685 O O . ARG A 1 94 ? 3.243 11.397 11.464 1.00 81.44 94 ARG A O 1
ATOM 692 N N . ILE A 1 95 ? 3.696 10.679 13.552 1.00 85.38 95 ILE A N 1
ATOM 693 C CA . ILE A 1 95 ? 5.052 10.188 13.259 1.00 85.38 95 ILE A CA 1
ATOM 694 C C . ILE A 1 95 ? 4.989 9.119 12.171 1.00 85.38 95 ILE A C 1
ATOM 696 O O . ILE A 1 95 ? 5.735 9.194 11.200 1.00 85.38 95 ILE A O 1
ATOM 700 N N . LEU A 1 96 ? 4.065 8.169 12.298 1.00 80.06 96 LEU A N 1
ATOM 701 C CA . LEU A 1 96 ? 3.873 7.081 11.348 1.00 80.06 96 LEU A CA 1
ATOM 702 C C . LEU A 1 96 ? 3.475 7.613 9.965 1.00 80.06 96 LEU A C 1
ATOM 704 O O . LEU A 1 96 ? 4.061 7.227 8.955 1.00 80.06 96 LEU A O 1
ATOM 708 N N . SER A 1 97 ? 2.537 8.564 9.922 1.00 83.00 97 SER A N 1
ATOM 709 C CA . SER A 1 97 ? 2.137 9.234 8.683 1.00 83.00 97 SER A CA 1
ATOM 710 C C . SER A 1 97 ? 3.316 9.947 8.020 1.00 83.00 97 SER A C 1
ATOM 712 O O . SER A 1 97 ? 3.563 9.743 6.833 1.00 83.00 97 SER A O 1
ATOM 714 N N . VAL A 1 98 ? 4.070 10.757 8.769 1.00 85.38 98 VAL A N 1
ATOM 715 C CA . VAL A 1 98 ? 5.243 11.475 8.245 1.00 85.38 98 VAL A CA 1
ATOM 716 C C . VAL A 1 98 ? 6.310 10.493 7.763 1.00 85.38 98 VAL A C 1
ATOM 718 O O . VAL A 1 98 ? 6.829 10.658 6.662 1.00 85.38 98 VAL A O 1
ATOM 721 N N . ALA A 1 99 ? 6.589 9.440 8.533 1.00 83.06 99 ALA A N 1
ATOM 722 C CA . ALA A 1 99 ? 7.553 8.409 8.168 1.00 83.06 99 ALA A CA 1
ATOM 723 C C . ALA A 1 99 ? 7.177 7.718 6.849 1.00 83.06 99 ALA A C 1
ATOM 725 O O . ALA A 1 99 ? 8.033 7.573 5.979 1.00 83.06 99 ALA A O 1
ATOM 726 N N . PHE A 1 100 ? 5.905 7.354 6.650 1.00 82.75 100 PHE A N 1
ATOM 727 C CA . PHE A 1 100 ? 5.465 6.744 5.392 1.00 82.75 100 PHE A CA 1
ATOM 728 C C . PHE A 1 100 ? 5.569 7.687 4.198 1.00 82.75 100 PHE A C 1
ATOM 730 O O . PHE A 1 100 ? 6.022 7.263 3.137 1.00 82.75 100 PHE A O 1
ATOM 737 N N . HIS A 1 101 ? 5.211 8.960 4.364 1.00 83.19 101 HIS A N 1
ATOM 738 C CA . HIS A 1 101 ? 5.347 9.941 3.287 1.00 83.19 101 HIS A CA 1
ATOM 739 C C . HIS A 1 101 ? 6.814 10.195 2.937 1.00 83.19 101 HIS A C 1
ATOM 741 O O . HIS A 1 101 ? 7.151 10.261 1.757 1.00 83.19 101 HIS A O 1
ATOM 747 N N . LEU A 1 102 ? 7.696 10.283 3.938 1.00 86.06 102 LEU A N 1
ATOM 748 C CA . LEU A 1 102 ? 9.135 10.411 3.717 1.00 86.06 102 LEU A CA 1
ATOM 749 C C . LEU A 1 102 ? 9.700 9.180 3.003 1.00 86.06 102 LEU A C 1
ATOM 751 O O . LEU A 1 102 ? 10.408 9.334 2.014 1.00 86.06 102 LEU A O 1
ATOM 755 N N . LEU A 1 103 ? 9.347 7.967 3.437 1.00 80.56 103 LEU A N 1
ATOM 756 C CA . LEU A 1 103 ? 9.777 6.730 2.779 1.00 80.56 103 LEU A CA 1
ATOM 757 C C . LEU A 1 103 ? 9.282 6.648 1.330 1.00 80.56 103 LEU A C 1
ATOM 759 O O . LEU A 1 103 ? 10.058 6.300 0.441 1.00 80.56 103 LEU A O 1
ATOM 763 N N . ALA A 1 104 ? 8.026 7.017 1.074 1.00 81.56 104 ALA A N 1
ATOM 764 C CA . ALA A 1 104 ? 7.472 7.068 -0.275 1.00 81.56 104 ALA A CA 1
ATOM 765 C C . ALA A 1 104 ? 8.172 8.124 -1.143 1.00 81.56 104 ALA A C 1
ATOM 767 O O . ALA A 1 104 ? 8.511 7.842 -2.291 1.00 81.56 104 ALA A O 1
ATOM 768 N N . ALA A 1 105 ? 8.445 9.313 -0.599 1.00 84.88 105 ALA A N 1
ATOM 769 C CA . ALA A 1 105 ? 9.175 10.367 -1.299 1.00 84.88 105 ALA A CA 1
ATOM 770 C C . ALA A 1 105 ? 10.611 9.938 -1.634 1.00 84.88 105 ALA A C 1
ATOM 772 O O . ALA A 1 105 ? 11.063 10.143 -2.759 1.00 84.88 105 ALA A O 1
ATOM 773 N N . ILE A 1 106 ? 11.303 9.286 -0.695 1.00 85.69 106 ILE A N 1
ATOM 774 C CA . ILE A 1 106 ? 12.647 8.737 -0.904 1.00 85.69 106 ILE A CA 1
ATOM 775 C C . ILE A 1 106 ? 12.617 7.652 -1.987 1.00 85.69 106 ILE A C 1
ATOM 777 O O . ILE A 1 106 ? 13.420 7.700 -2.919 1.00 85.69 106 ILE A O 1
ATOM 781 N N . ALA A 1 107 ? 11.673 6.710 -1.920 1.00 81.75 107 ALA A N 1
ATOM 782 C CA . ALA A 1 107 ? 11.523 5.672 -2.939 1.00 81.75 107 ALA A CA 1
ATOM 783 C C . ALA A 1 107 ? 11.272 6.275 -4.331 1.00 81.75 107 ALA A C 1
ATOM 785 O O . ALA A 1 107 ? 11.925 5.888 -5.300 1.00 81.75 107 ALA A O 1
ATOM 786 N N . MET A 1 108 ? 10.385 7.269 -4.428 1.00 83.56 108 MET A N 1
ATOM 787 C CA . MET A 1 108 ? 10.115 7.993 -5.673 1.00 83.56 108 MET A CA 1
ATOM 788 C C . MET A 1 108 ? 11.345 8.738 -6.195 1.00 83.56 108 MET A C 1
ATOM 790 O O . MET A 1 108 ? 11.589 8.724 -7.400 1.00 83.56 108 MET A O 1
ATOM 794 N N . ALA A 1 109 ? 12.138 9.351 -5.314 1.00 85.75 109 ALA A N 1
ATOM 795 C CA . ALA A 1 109 ? 13.371 10.035 -5.693 1.00 85.75 109 ALA A CA 1
ATOM 796 C C . ALA A 1 109 ? 14.404 9.059 -6.278 1.00 85.75 109 ALA A C 1
ATOM 798 O O . ALA A 1 109 ? 14.962 9.331 -7.341 1.00 85.75 109 ALA A O 1
ATOM 799 N N . PHE A 1 110 ? 14.605 7.895 -5.649 1.00 83.44 110 PHE A N 1
ATOM 800 C CA . PHE A 1 110 ? 15.500 6.859 -6.178 1.00 83.44 110 PHE A CA 1
ATOM 801 C C . PHE A 1 110 ? 15.004 6.277 -7.504 1.00 83.44 110 PHE A C 1
ATOM 803 O O . PHE A 1 110 ? 15.800 6.084 -8.422 1.00 83.44 110 PHE A O 1
ATOM 810 N N . LEU A 1 111 ? 13.694 6.043 -7.639 1.00 80.44 111 LEU A N 1
ATOM 811 C CA . LEU A 1 111 ? 13.099 5.581 -8.896 1.00 80.44 111 LEU A CA 1
ATOM 812 C C . LEU A 1 111 ? 13.275 6.607 -10.022 1.00 80.44 111 LEU A C 1
ATOM 814 O O . LEU A 1 111 ? 13.616 6.231 -11.142 1.00 80.44 111 LEU A O 1
ATOM 818 N N . ALA A 1 112 ? 13.077 7.894 -9.731 1.00 82.31 112 ALA A N 1
ATOM 819 C CA . ALA A 1 112 ? 13.268 8.967 -10.700 1.00 82.31 112 ALA A CA 1
ATOM 820 C C . ALA A 1 112 ? 14.740 9.104 -11.117 1.00 82.31 112 ALA A C 1
ATOM 822 O O . ALA A 1 112 ? 15.026 9.209 -12.310 1.00 82.31 112 ALA A O 1
ATOM 823 N N . ALA A 1 113 ? 15.666 9.045 -10.155 1.00 83.12 113 ALA A N 1
ATOM 824 C CA . ALA A 1 113 ? 17.102 9.086 -10.420 1.00 83.12 113 ALA A CA 1
ATOM 825 C C . ALA A 1 113 ? 17.550 7.899 -11.290 1.00 83.12 113 ALA A C 1
ATOM 827 O O . ALA A 1 113 ? 18.200 8.101 -12.316 1.00 83.12 113 ALA A O 1
ATOM 828 N N . GLY A 1 114 ? 17.127 6.677 -10.945 1.00 79.56 114 GLY A N 1
ATOM 829 C CA . GLY A 1 114 ? 17.432 5.482 -11.735 1.00 79.56 114 GLY A CA 1
ATOM 830 C C . GLY A 1 114 ? 16.805 5.512 -13.133 1.00 79.56 114 GLY A C 1
ATOM 831 O O . GLY A 1 114 ? 17.441 5.123 -14.110 1.00 79.56 114 GLY A O 1
ATOM 832 N N . GLY A 1 115 ? 15.578 6.027 -13.258 1.00 78.88 115 GLY A N 1
ATOM 833 C CA . GLY A 1 115 ? 14.906 6.179 -14.550 1.00 78.88 115 GLY A CA 1
ATOM 834 C C . GLY A 1 115 ? 15.581 7.193 -15.474 1.00 78.88 115 GLY A C 1
ATOM 835 O O . GLY A 1 115 ? 15.674 6.959 -16.678 1.00 78.88 115 GLY A O 1
ATOM 836 N N . TRP A 1 116 ? 16.092 8.294 -14.919 1.00 82.00 116 TRP A N 1
ATOM 837 C CA . TRP A 1 116 ? 16.817 9.308 -15.685 1.00 82.00 116 TRP A CA 1
ATOM 838 C C . TRP A 1 116 ? 18.130 8.774 -16.265 1.00 82.00 116 TRP A C 1
ATOM 840 O O . TRP A 1 116 ? 18.451 9.033 -17.426 1.00 82.00 116 TRP A O 1
ATOM 850 N N . GLU A 1 117 ? 18.880 7.998 -15.487 1.00 80.31 117 GLU A N 1
ATOM 851 C CA . GLU A 1 117 ? 20.150 7.419 -15.933 1.00 80.31 117 GLU A CA 1
ATOM 852 C C . GLU A 1 117 ? 19.954 6.405 -17.072 1.00 80.31 117 GLU A C 1
ATOM 854 O O . GLU A 1 117 ? 20.731 6.380 -18.027 1.00 80.31 117 GLU A O 1
ATOM 859 N N . LEU A 1 118 ? 18.860 5.636 -17.029 1.00 71.62 118 LEU A N 1
ATOM 860 C CA . LEU A 1 118 ? 18.472 4.732 -18.115 1.00 71.62 118 LEU A CA 1
ATOM 861 C C . LEU A 1 118 ? 18.062 5.481 -19.388 1.00 71.62 118 LEU A C 1
ATOM 863 O O . LEU A 1 118 ? 18.325 5.004 -20.487 1.00 71.62 118 LEU A O 1
ATOM 867 N N . ALA A 1 119 ? 17.421 6.643 -19.251 1.00 77.81 119 ALA A N 1
ATOM 868 C CA . ALA A 1 119 ? 16.968 7.437 -20.391 1.00 77.81 119 ALA A CA 1
ATOM 869 C C . ALA A 1 119 ? 18.091 8.253 -21.052 1.00 77.81 119 ALA A C 1
ATOM 871 O O . ALA A 1 119 ? 18.008 8.563 -22.237 1.00 77.81 119 ALA A O 1
ATOM 872 N N . SER A 1 120 ? 19.116 8.637 -20.287 1.00 79.56 120 SER A N 1
ATOM 873 C CA . SER A 1 120 ? 20.173 9.553 -20.739 1.00 79.56 120 SER A CA 1
ATOM 874 C C . SER A 1 120 ? 21.417 8.854 -21.289 1.00 79.56 120 SER A C 1
ATOM 876 O O . SER A 1 120 ? 22.227 9.506 -21.951 1.00 79.56 120 SER A O 1
ATOM 878 N N . ARG A 1 121 ? 21.589 7.545 -21.061 1.00 72.69 121 ARG A N 1
ATOM 879 C CA . ARG A 1 121 ? 22.733 6.797 -21.595 1.00 72.69 121 ARG A CA 1
ATOM 880 C C . ARG A 1 121 ? 22.522 6.433 -23.073 1.00 72.69 121 ARG A C 1
ATOM 882 O O . ARG A 1 121 ? 21.607 5.665 -23.371 1.00 72.69 121 ARG A O 1
ATOM 889 N N . PRO A 1 122 ? 23.374 6.911 -24.003 1.00 76.25 122 PRO A N 1
ATOM 890 C CA . PRO A 1 122 ? 23.416 6.348 -25.348 1.00 76.25 122 PRO A CA 1
ATOM 891 C C . PRO A 1 122 ? 23.805 4.859 -25.275 1.00 76.25 122 PRO A C 1
ATOM 893 O O . PRO A 1 122 ? 24.511 4.467 -24.339 1.00 76.25 122 PRO A O 1
ATOM 896 N N . PRO A 1 123 ? 23.355 4.019 -26.227 1.00 69.25 123 PRO A N 1
ATOM 897 C CA . PRO A 1 123 ? 23.656 2.591 -26.215 1.00 69.25 123 PRO A CA 1
ATOM 898 C C . PRO A 1 123 ? 25.180 2.388 -26.186 1.00 69.25 123 PRO A C 1
ATOM 900 O O . PRO A 1 123 ? 25.869 2.906 -27.070 1.00 69.25 123 PRO A O 1
ATOM 903 N N . PRO A 1 124 ? 25.730 1.698 -25.169 1.00 64.44 124 PRO A N 1
ATOM 904 C CA . PRO A 1 124 ? 27.168 1.528 -25.070 1.00 64.44 124 PRO A CA 1
ATOM 905 C C . PRO A 1 124 ? 27.676 0.648 -26.224 1.00 64.44 124 PRO A C 1
ATOM 907 O O . PRO A 1 124 ? 27.015 -0.333 -26.579 1.00 64.44 124 PRO A O 1
ATOM 910 N N . PRO A 1 125 ? 28.852 0.952 -26.803 1.00 75.69 125 PRO A N 1
ATOM 911 C CA . PRO A 1 125 ? 29.548 -0.004 -27.656 1.00 75.69 125 PRO A CA 1
ATOM 912 C C . PRO A 1 125 ? 29.885 -1.251 -26.821 1.00 75.69 125 PRO A C 1
ATOM 914 O O . PRO A 1 125 ? 30.174 -1.090 -25.636 1.00 75.69 125 PRO A O 1
ATOM 917 N N . PRO A 1 126 ? 29.850 -2.472 -27.386 1.00 64.62 126 PRO A N 1
ATOM 918 C CA . PRO A 1 126 ? 30.058 -3.709 -26.630 1.00 64.62 126 PRO A CA 1
ATOM 919 C C . PRO A 1 126 ? 31.444 -3.711 -25.954 1.00 64.62 126 PRO A C 1
ATOM 921 O O . PRO A 1 126 ? 32.447 -3.805 -26.666 1.00 64.62 126 PRO A O 1
ATOM 924 N N . PRO A 1 127 ? 31.543 -3.600 -24.612 1.00 67.31 127 PRO A N 1
ATOM 925 C CA . PRO A 1 127 ? 32.822 -3.604 -23.915 1.00 67.31 127 PRO A CA 1
ATOM 926 C C . PRO A 1 127 ? 33.172 -5.014 -23.405 1.00 67.31 127 PRO A C 1
ATOM 928 O O . PRO A 1 127 ? 32.282 -5.756 -22.978 1.00 67.31 127 PRO A O 1
ATOM 931 N N . PRO A 1 128 ? 34.461 -5.389 -23.382 1.00 64.75 128 PRO A N 1
ATOM 932 C CA . PRO A 1 128 ? 34.916 -6.612 -22.739 1.00 64.75 128 PRO 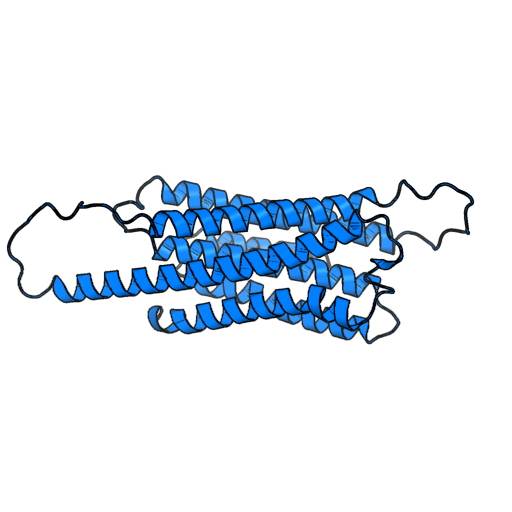A CA 1
ATOM 933 C C . PRO A 1 128 ? 34.977 -6.437 -21.209 1.00 64.75 128 PRO A C 1
ATOM 935 O O . PRO A 1 128 ? 35.645 -5.540 -20.705 1.00 64.75 128 PRO A O 1
ATOM 938 N N . GLY A 1 129 ? 34.311 -7.327 -20.470 1.00 66.19 129 GLY A N 1
ATOM 939 C CA . GLY A 1 129 ? 34.710 -7.723 -19.111 1.00 66.19 129 GLY A CA 1
ATOM 940 C C . GLY A 1 129 ? 34.048 -7.041 -17.910 1.00 66.19 129 GLY A C 1
ATOM 941 O O . GLY A 1 129 ? 33.699 -7.746 -16.969 1.00 66.19 129 GLY A O 1
ATOM 942 N N . ASP A 1 130 ? 33.810 -5.728 -17.916 1.00 56.53 130 ASP A N 1
ATOM 943 C CA . ASP A 1 130 ? 33.581 -5.020 -16.640 1.00 56.53 130 ASP A CA 1
ATOM 944 C C . ASP A 1 130 ? 32.153 -4.464 -16.494 1.00 56.53 130 ASP A C 1
ATOM 946 O O . ASP A 1 130 ? 31.867 -3.304 -16.793 1.00 56.53 130 ASP A O 1
ATOM 950 N N . THR A 1 131 ? 31.224 -5.301 -16.015 1.00 55.75 131 THR A N 1
ATOM 951 C CA . THR A 1 131 ? 29.773 -5.004 -15.976 1.00 55.75 131 THR A CA 1
ATOM 952 C C . THR A 1 131 ? 29.225 -4.495 -14.629 1.00 55.75 131 THR A C 1
ATOM 954 O O . THR A 1 131 ? 28.018 -4.347 -14.486 1.00 55.75 131 THR A O 1
ATOM 957 N N . HIS A 1 132 ? 30.049 -4.180 -13.622 1.00 54.66 132 HIS A N 1
ATOM 958 C CA . HIS A 1 132 ? 29.546 -4.112 -12.233 1.00 54.66 132 HIS A CA 1
ATOM 959 C C . HIS A 1 132 ? 29.141 -2.740 -11.648 1.00 54.66 132 HIS A C 1
ATOM 961 O O . HIS A 1 132 ? 28.697 -2.694 -10.502 1.00 54.66 132 HIS A O 1
ATOM 967 N N . ARG A 1 133 ? 29.276 -1.604 -12.356 1.00 54.19 133 ARG A N 1
ATOM 968 C CA . ARG A 1 133 ? 29.186 -0.271 -11.699 1.00 54.19 133 ARG A CA 1
ATOM 969 C C . ARG A 1 133 ? 27.873 0.508 -11.867 1.00 54.19 133 ARG A C 1
ATOM 971 O O . ARG A 1 133 ? 27.678 1.488 -11.158 1.00 54.19 133 ARG A O 1
ATOM 978 N N . GLY A 1 134 ? 26.975 0.091 -12.761 1.00 52.91 134 GLY A N 1
ATOM 979 C CA . GLY A 1 134 ? 25.765 0.857 -13.114 1.00 52.91 134 GLY A CA 1
ATOM 980 C C . GLY A 1 134 ? 24.474 0.482 -12.373 1.00 52.91 134 GLY A C 1
ATOM 981 O O . GLY A 1 134 ? 23.463 1.147 -12.570 1.00 52.91 134 GLY A O 1
ATOM 982 N N . GLU A 1 135 ? 24.477 -0.566 -11.546 1.00 59.69 135 GLU A N 1
ATOM 983 C CA . GLU A 1 135 ? 23.245 -1.171 -11.003 1.00 59.69 135 GLU A CA 1
ATOM 984 C C . GLU A 1 135 ? 22.854 -0.682 -9.591 1.00 59.69 135 GLU A C 1
ATOM 986 O O . GLU A 1 135 ? 21.786 -1.032 -9.083 1.00 59.69 135 GLU A O 1
ATOM 991 N N . SER A 1 136 ? 23.671 0.154 -8.936 1.00 65.06 136 SER A N 1
ATOM 992 C CA . SER A 1 136 ? 23.507 0.421 -7.495 1.00 65.06 136 SER A CA 1
ATOM 993 C C . SER A 1 136 ? 22.298 1.305 -7.143 1.00 65.06 136 SER A C 1
ATOM 995 O O . SER A 1 136 ? 21.693 1.125 -6.085 1.00 65.06 136 SER A O 1
ATOM 997 N N . HIS A 1 137 ? 21.891 2.227 -8.023 1.00 69.69 137 HIS A N 1
ATOM 998 C CA . HIS A 1 137 ? 20.848 3.209 -7.699 1.00 69.69 137 HIS A CA 1
ATOM 999 C C . HIS A 1 137 ? 19.425 2.638 -7.779 1.00 69.69 137 HIS A C 1
ATOM 1001 O O . HIS A 1 137 ? 18.606 2.897 -6.895 1.00 69.69 137 HIS A O 1
ATOM 1007 N N . ALA A 1 138 ? 19.128 1.815 -8.790 1.00 68.12 138 ALA A N 1
ATOM 1008 C CA . ALA A 1 138 ? 17.831 1.145 -8.901 1.00 68.12 138 ALA A CA 1
ATOM 1009 C C . ALA A 1 138 ? 17.638 0.104 -7.784 1.00 68.12 138 ALA A C 1
ATOM 1011 O O . ALA A 1 138 ? 16.562 0.031 -7.181 1.00 68.12 138 ALA A O 1
ATOM 1012 N N . GLY A 1 139 ? 18.703 -0.638 -7.453 1.00 71.44 139 GLY A N 1
ATOM 1013 C CA . GLY A 1 139 ? 18.716 -1.565 -6.321 1.00 71.44 139 GLY A CA 1
ATOM 1014 C C . GLY A 1 139 ? 18.424 -0.865 -4.991 1.00 71.44 139 GLY A C 1
ATOM 1015 O O . GLY A 1 139 ? 17.593 -1.342 -4.218 1.00 71.44 139 GLY A O 1
ATOM 1016 N N . ALA A 1 140 ? 19.013 0.314 -4.756 1.00 79.94 140 ALA A N 1
ATOM 1017 C CA . ALA A 1 140 ? 18.749 1.103 -3.552 1.00 79.94 140 ALA A CA 1
ATOM 1018 C C . ALA A 1 140 ? 17.262 1.478 -3.406 1.00 79.94 140 ALA A C 1
ATOM 1020 O O . ALA A 1 140 ? 16.689 1.315 -2.327 1.00 79.94 140 ALA A O 1
ATOM 1021 N N . GLY A 1 141 ? 16.602 1.902 -4.491 1.00 77.38 141 GLY A N 1
ATOM 1022 C CA . GLY A 1 141 ? 15.162 2.190 -4.479 1.00 77.38 141 GLY A CA 1
ATOM 1023 C C . GLY A 1 141 ? 14.308 0.968 -4.114 1.00 77.38 141 GLY A C 1
ATOM 1024 O O . GLY A 1 141 ? 13.387 1.073 -3.300 1.00 77.38 141 GLY A O 1
ATOM 1025 N N . ALA A 1 142 ? 14.646 -0.209 -4.651 1.00 77.31 142 ALA A N 1
ATOM 1026 C CA . ALA A 1 142 ? 13.971 -1.463 -4.312 1.00 77.31 142 ALA A CA 1
ATOM 1027 C C . ALA A 1 142 ? 14.174 -1.858 -2.837 1.00 77.31 142 ALA A C 1
ATOM 1029 O O . ALA A 1 142 ? 13.224 -2.289 -2.180 1.00 77.31 142 ALA A O 1
ATOM 1030 N N . MET A 1 143 ? 15.378 -1.654 -2.289 1.00 82.06 143 MET A N 1
ATOM 1031 C CA . MET A 1 143 ? 15.659 -1.892 -0.869 1.00 82.06 143 MET A CA 1
ATOM 1032 C C . MET A 1 143 ? 14.847 -0.961 0.041 1.00 82.06 143 MET A C 1
ATOM 1034 O O . MET A 1 143 ? 14.271 -1.423 1.026 1.00 82.06 143 MET A O 1
ATOM 1038 N N . VAL A 1 144 ? 14.724 0.326 -0.307 1.00 83.19 144 VAL A N 1
ATOM 1039 C CA . VAL A 1 144 ? 13.891 1.281 0.451 1.00 83.19 144 VAL A CA 1
ATOM 1040 C C . VAL A 1 144 ? 12.418 0.861 0.436 1.00 83.19 144 VAL A C 1
ATOM 1042 O O . VAL A 1 144 ? 11.763 0.878 1.481 1.00 83.19 144 VAL A O 1
ATOM 1045 N N . LEU A 1 145 ? 11.897 0.429 -0.717 1.00 79.19 145 LEU A N 1
ATOM 1046 C CA . LEU A 1 145 ? 10.525 -0.079 -0.825 1.00 79.19 145 LEU A CA 1
ATOM 1047 C C . LEU A 1 145 ? 10.300 -1.326 0.028 1.00 79.19 145 LEU A C 1
ATOM 1049 O O . LEU A 1 145 ? 9.257 -1.452 0.672 1.00 79.19 145 LEU A O 1
ATOM 1053 N N . MET A 1 146 ? 11.281 -2.225 0.073 1.00 84.50 146 MET A N 1
ATOM 1054 C CA . MET A 1 146 ? 11.223 -3.414 0.914 1.00 84.50 146 MET A CA 1
ATOM 1055 C C . MET A 1 146 ? 11.173 -3.048 2.396 1.00 84.50 146 MET A C 1
ATOM 1057 O O . MET A 1 146 ? 10.270 -3.500 3.097 1.00 84.50 146 MET A O 1
ATOM 1061 N N . LEU A 1 147 ? 12.080 -2.185 2.861 1.00 84.12 147 LEU A N 1
ATOM 1062 C CA . LEU A 1 147 ? 12.106 -1.729 4.253 1.00 84.12 147 LEU A CA 1
ATOM 1063 C C . LEU A 1 147 ? 10.799 -1.028 4.642 1.00 84.12 147 LEU A C 1
ATOM 1065 O O . LEU A 1 147 ? 10.250 -1.297 5.710 1.00 84.12 147 LEU A O 1
ATOM 1069 N N . SER A 1 148 ? 10.257 -0.190 3.753 1.00 86.38 148 SER A N 1
ATOM 1070 C CA . SER A 1 148 ? 8.955 0.452 3.954 1.00 86.38 148 SER A CA 1
ATOM 1071 C C . SER A 1 148 ? 7.822 -0.574 4.060 1.00 86.38 148 SER A C 1
ATOM 1073 O O . SER A 1 148 ? 6.994 -0.487 4.965 1.00 86.38 148 SER A O 1
ATOM 1075 N N . THR A 1 149 ? 7.820 -1.591 3.199 1.00 85.38 149 THR A N 1
ATOM 1076 C CA . THR A 1 149 ? 6.797 -2.647 3.207 1.00 85.38 149 THR A CA 1
ATOM 1077 C C . THR A 1 149 ? 6.886 -3.515 4.465 1.00 85.38 149 THR A C 1
ATOM 1079 O O . THR A 1 149 ? 5.860 -3.824 5.071 1.00 85.38 149 THR A O 1
ATOM 1082 N N . ILE A 1 150 ? 8.100 -3.862 4.905 1.00 87.00 150 ILE A N 1
ATOM 1083 C CA . ILE A 1 150 ? 8.342 -4.595 6.157 1.00 87.00 150 ILE A CA 1
ATOM 1084 C C . ILE A 1 150 ? 7.839 -3.781 7.350 1.00 87.00 150 ILE A C 1
ATOM 1086 O O . ILE A 1 150 ? 7.155 -4.332 8.211 1.00 87.00 150 ILE A O 1
ATOM 1090 N N . LEU A 1 151 ? 8.118 -2.474 7.383 1.00 86.06 151 LEU A N 1
ATOM 1091 C CA . LEU A 1 151 ? 7.623 -1.586 8.433 1.00 86.06 151 LEU A CA 1
ATOM 1092 C C . LEU A 1 151 ? 6.086 -1.567 8.477 1.00 86.06 151 LEU A C 1
ATOM 1094 O O . LEU A 1 151 ? 5.512 -1.700 9.555 1.00 86.06 151 LEU A O 1
ATOM 1098 N N . ILE A 1 152 ? 5.412 -1.469 7.324 1.00 84.12 152 ILE A N 1
ATOM 1099 C CA . ILE A 1 152 ? 3.940 -1.535 7.246 1.00 84.12 152 ILE A CA 1
ATOM 1100 C C . ILE A 1 152 ? 3.424 -2.876 7.770 1.00 84.12 152 ILE A C 1
ATOM 1102 O O . ILE A 1 152 ? 2.487 -2.895 8.567 1.00 84.12 152 ILE A O 1
ATOM 1106 N N . CYS A 1 153 ? 4.041 -3.989 7.364 1.00 85.69 153 CYS A N 1
ATOM 1107 C CA . CYS A 1 153 ? 3.666 -5.319 7.842 1.00 85.69 153 CYS A CA 1
ATOM 1108 C C . CYS A 1 153 ? 3.838 -5.434 9.359 1.00 85.69 153 CYS A C 1
ATOM 1110 O O . CYS A 1 153 ? 2.939 -5.922 10.038 1.00 85.69 153 CYS A O 1
ATOM 1112 N N . ALA A 1 154 ? 4.957 -4.948 9.898 1.00 86.56 154 ALA A N 1
ATOM 1113 C CA . ALA A 1 154 ? 5.222 -4.956 11.330 1.00 86.56 154 ALA A CA 1
ATOM 1114 C C . ALA A 1 154 ? 4.164 -4.149 12.094 1.00 86.56 154 ALA A C 1
ATOM 1116 O O . ALA A 1 154 ? 3.607 -4.651 13.065 1.00 86.56 154 ALA A O 1
ATOM 1117 N N . VAL A 1 155 ? 3.822 -2.944 11.629 1.00 86.31 155 VAL A N 1
ATOM 1118 C CA . VAL A 1 155 ? 2.775 -2.112 12.247 1.00 86.31 155 VAL A CA 1
ATOM 1119 C C . VAL A 1 155 ? 1.405 -2.789 12.155 1.00 86.31 155 VAL A C 1
ATOM 1121 O O . VAL A 1 155 ? 0.660 -2.782 13.133 1.00 86.31 155 VAL A O 1
ATOM 1124 N N . ALA A 1 156 ? 1.081 -3.416 11.022 1.00 83.81 156 ALA A N 1
ATOM 1125 C CA . ALA A 1 156 ? -0.181 -4.128 10.841 1.00 83.81 156 ALA A CA 1
ATOM 1126 C C . ALA A 1 156 ? -0.305 -5.332 11.780 1.00 83.81 156 ALA A C 1
ATOM 1128 O O . ALA A 1 156 ? -1.336 -5.508 12.428 1.00 83.81 156 ALA A O 1
ATOM 1129 N N . VAL A 1 157 ? 0.759 -6.131 11.894 1.00 84.56 157 VAL A N 1
ATOM 1130 C CA . VAL A 1 157 ? 0.814 -7.290 12.792 1.00 84.56 157 VAL A CA 1
ATOM 1131 C C . VAL A 1 157 ? 0.771 -6.845 14.249 1.00 84.56 157 VAL A C 1
ATOM 1133 O O . VAL A 1 157 ? -0.021 -7.387 15.010 1.00 84.56 157 VAL A O 1
ATOM 1136 N N . LEU A 1 158 ? 1.560 -5.841 14.641 1.00 85.81 158 LEU A N 1
ATOM 1137 C CA . LEU A 1 158 ? 1.539 -5.304 16.004 1.00 85.81 158 LEU A CA 1
ATOM 1138 C C . LEU A 1 158 ? 0.149 -4.773 16.367 1.00 85.81 158 LEU A C 1
ATOM 1140 O O . LEU A 1 158 ? -0.368 -5.124 17.422 1.00 85.81 158 LEU A O 1
ATOM 1144 N N . GLY A 1 159 ? -0.487 -4.013 15.472 1.00 82.25 159 GLY A N 1
ATOM 1145 C CA . GLY A 1 159 ? -1.854 -3.527 15.664 1.00 82.25 159 GLY A CA 1
ATOM 1146 C C . GLY A 1 159 ? -2.886 -4.651 15.765 1.00 82.25 159 GLY A C 1
ATOM 1147 O O . GLY A 1 159 ? -3.799 -4.585 16.583 1.00 82.25 159 GLY A O 1
ATOM 1148 N N . TYR A 1 160 ? -2.733 -5.714 14.972 1.00 82.69 160 TYR A N 1
ATOM 1149 C CA . TYR A 1 160 ? -3.600 -6.889 15.051 1.00 82.69 160 TYR A CA 1
ATOM 1150 C C . TYR A 1 160 ? -3.412 -7.670 16.361 1.00 82.69 160 TYR A C 1
ATOM 1152 O O . TYR A 1 160 ? -4.393 -8.078 16.982 1.00 82.69 160 TYR A O 1
ATOM 1160 N N . LEU A 1 161 ? -2.163 -7.865 16.796 1.00 84.44 161 LEU A N 1
ATOM 1161 C CA . LEU A 1 161 ? -1.829 -8.576 18.031 1.00 84.44 161 LEU A CA 1
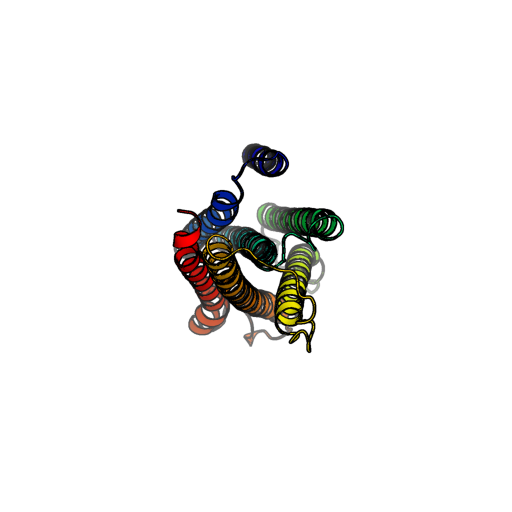ATOM 1162 C C . LEU A 1 161 ? -2.298 -7.821 19.275 1.00 84.44 161 LEU A C 1
ATOM 1164 O O . LEU A 1 161 ? -2.776 -8.456 20.214 1.00 84.44 161 LEU A O 1
ATOM 1168 N N . ASP A 1 162 ? -2.205 -6.491 19.272 1.00 82.44 162 ASP A N 1
ATOM 1169 C CA . ASP A 1 162 ? -2.666 -5.663 20.390 1.00 82.44 162 ASP A CA 1
ATOM 1170 C C . ASP A 1 162 ? -4.183 -5.809 20.601 1.00 82.44 162 ASP A C 1
ATOM 1172 O O . ASP A 1 162 ? -4.643 -5.960 21.726 1.00 82.44 162 ASP A O 1
ATOM 1176 N N . LEU A 1 163 ? -4.959 -5.932 19.516 1.00 77.12 163 LEU A N 1
ATOM 1177 C CA . LEU A 1 163 ? -6.405 -6.214 19.572 1.00 77.12 163 LEU A CA 1
ATOM 1178 C C . LEU A 1 163 ? -6.752 -7.664 19.918 1.00 77.12 163 LEU A C 1
ATOM 1180 O O . LEU A 1 163 ? -7.896 -7.979 20.269 1.00 77.12 163 LEU A O 1
ATOM 1184 N N . GLY A 1 164 ? -5.790 -8.562 19.723 1.00 76.25 164 GLY A N 1
ATOM 1185 C CA . GLY A 1 164 ? -5.913 -9.982 20.002 1.00 76.25 164 GLY A CA 1
ATOM 1186 C C . GLY A 1 164 ? -5.625 -10.333 21.454 1.00 76.25 164 GLY A C 1
ATOM 1187 O O . GLY A 1 164 ? -6.015 -11.423 21.865 1.00 76.25 164 GLY A O 1
ATOM 1188 N N . ARG A 1 165 ? -4.977 -9.448 22.227 1.00 80.69 165 ARG A N 1
ATOM 1189 C CA . ARG A 1 165 ? -4.777 -9.658 23.661 1.00 80.69 165 ARG A CA 1
ATOM 1190 C C . ARG A 1 165 ? -6.151 -9.697 24.331 1.00 80.69 165 ARG A C 1
ATOM 1192 O O . ARG A 1 165 ? -6.836 -8.677 24.362 1.00 80.69 165 ARG A O 1
ATOM 1199 N N . PRO A 1 166 ? -6.599 -10.869 24.818 1.00 67.69 166 PRO A N 1
ATOM 1200 C CA . PRO A 1 166 ? -7.793 -10.914 25.629 1.00 67.69 166 PRO A CA 1
ATOM 1201 C C . PRO A 1 166 ? -7.418 -10.173 26.902 1.00 67.69 166 PRO A C 1
ATOM 1203 O O . PRO A 1 166 ? -6.615 -10.677 27.687 1.00 67.69 166 PRO A O 1
ATOM 1206 N N . ASP A 1 167 ? -7.936 -8.961 27.072 1.00 59.09 167 ASP A N 1
ATOM 1207 C CA . ASP A 1 167 ? -7.867 -8.279 28.353 1.00 59.09 167 ASP A CA 1
ATOM 1208 C C . ASP A 1 167 ? -8.526 -9.201 29.374 1.00 59.09 167 ASP A C 1
ATOM 1210 O O . ASP A 1 167 ? -9.752 -9.306 29.479 1.00 59.09 167 ASP A O 1
ATOM 1214 N N . GLY A 1 168 ? -7.690 -9.964 30.074 1.00 52.91 168 GLY A N 1
ATOM 1215 C CA . GLY A 1 168 ? -8.106 -10.811 31.164 1.00 52.91 168 GLY A CA 1
ATOM 1216 C C . GLY A 1 168 ? -8.709 -9.912 32.230 1.00 52.91 168 GLY A C 1
ATOM 1217 O O . GLY A 1 168 ? -7.988 -9.273 32.983 1.00 52.91 168 GLY A O 1
ATOM 1218 N N . GLY A 1 169 ? -10.036 -9.854 32.289 1.00 49.69 169 GLY A N 1
ATOM 1219 C CA . GLY A 1 169 ? -10.742 -9.511 33.519 1.00 49.69 169 GLY A CA 1
ATOM 1220 C C . GLY A 1 169 ? -10.639 -8.063 34.007 1.00 49.69 169 GLY A C 1
ATOM 1221 O O . GLY A 1 169 ? -10.618 -7.850 35.211 1.00 49.69 169 GLY A O 1
ATOM 1222 N N . GLY A 1 170 ? -10.672 -7.061 33.124 1.00 47.84 170 GLY A N 1
ATOM 1223 C CA . GLY A 1 170 ? -10.895 -5.657 33.519 1.00 47.84 170 GLY A CA 1
ATOM 1224 C C . GLY A 1 170 ? -12.372 -5.272 33.708 1.00 47.84 170 GLY A C 1
ATOM 1225 O O . GLY A 1 170 ? -12.705 -4.098 33.844 1.00 47.84 170 GLY A O 1
ATOM 1226 N N . GLY A 1 171 ? -13.285 -6.248 33.675 1.00 46.78 171 GLY A N 1
ATOM 1227 C CA . GLY A 1 171 ? -14.697 -6.063 33.998 1.00 46.78 171 GLY A CA 1
ATOM 1228 C C . GLY A 1 171 ? -14.896 -5.906 35.503 1.00 46.78 171 GLY A C 1
ATOM 1229 O O . GLY A 1 171 ? -15.348 -6.835 36.161 1.00 46.78 171 GLY A O 1
ATOM 1230 N N . GLY A 1 172 ? -14.566 -4.740 36.050 1.00 52.16 172 GLY A N 1
ATOM 1231 C CA . GLY A 1 172 ? -14.788 -4.429 37.459 1.00 52.16 172 GLY A CA 1
ATOM 1232 C C . GLY A 1 172 ? -14.922 -2.928 37.683 1.00 52.16 172 GLY A C 1
ATOM 1233 O O . GLY A 1 172 ? -13.948 -2.199 37.563 1.00 52.16 172 GLY A O 1
ATOM 1234 N N . GLY A 1 173 ? -16.136 -2.485 38.018 1.00 46.06 173 GLY A N 1
ATOM 1235 C CA . GLY A 1 173 ? -16.479 -1.093 38.339 1.00 46.06 173 GLY A CA 1
ATOM 1236 C C . GLY A 1 173 ? -17.545 -0.560 37.379 1.00 46.06 173 GLY A C 1
ATOM 1237 O O . GLY A 1 173 ? -17.230 0.058 36.374 1.00 46.06 173 GLY A O 1
ATOM 1238 N N . GLY A 1 174 ? -18.837 -0.849 37.539 1.00 52.75 174 GLY A N 1
ATOM 1239 C CA . GLY A 1 174 ? -19.570 -0.737 38.797 1.00 52.75 174 GLY A CA 1
ATOM 1240 C C . GLY A 1 174 ? -19.896 0.738 39.033 1.00 52.75 174 GLY A C 1
ATOM 1241 O O . GLY A 1 174 ? -19.109 1.451 39.636 1.00 52.75 174 GLY A O 1
ATOM 1242 N N . GLY A 1 175 ? -21.029 1.208 38.504 1.00 44.28 175 GLY A N 1
ATOM 1243 C CA . GLY A 1 175 ? -21.408 2.619 38.577 1.00 44.28 175 GLY A CA 1
ATOM 1244 C C . GLY A 1 175 ? -22.814 2.889 38.050 1.00 44.28 175 GLY A C 1
ATOM 1245 O O . GLY A 1 175 ? -22.967 3.494 37.000 1.00 44.28 175 GLY A O 1
ATOM 1246 N N . GLY A 1 176 ? -23.805 2.346 38.761 1.00 48.94 176 GLY A N 1
ATOM 1247 C CA . GLY A 1 176 ? -25.138 2.914 39.007 1.00 48.94 176 GLY A CA 1
ATOM 1248 C C . GLY A 1 176 ? -25.937 3.576 37.874 1.00 48.94 176 GLY A C 1
ATOM 1249 O O . GLY A 1 176 ? -25.637 4.677 37.440 1.00 48.94 176 GLY A O 1
ATOM 1250 N N . GLY A 1 177 ? -27.084 2.965 37.557 1.00 45.47 177 GLY A N 1
ATOM 1251 C CA . GLY A 1 177 ? -28.358 3.693 37.453 1.00 45.47 177 GLY A CA 1
ATOM 1252 C C . GLY A 1 177 ? -28.529 4.649 36.271 1.00 45.47 177 GLY A C 1
ATOM 1253 O O . GLY A 1 177 ? -28.463 5.860 36.425 1.00 45.47 177 GLY A O 1
ATOM 1254 N N . GLY A 1 178 ? -28.865 4.114 35.098 1.00 47.59 178 GLY A N 1
ATOM 1255 C CA . GLY A 1 178 ? -29.286 4.923 33.951 1.00 47.59 178 GLY A CA 1
ATOM 1256 C C . GLY A 1 178 ? -29.956 4.074 32.877 1.00 47.59 178 GLY A C 1
ATOM 1257 O O . GLY A 1 178 ? -29.440 3.940 31.767 1.00 47.59 178 GLY A O 1
ATOM 1258 N N . PHE A 1 179 ? -31.067 3.424 33.231 1.00 52.38 179 PHE A N 1
ATOM 1259 C CA . PHE A 1 179 ? -31.853 2.574 32.334 1.00 52.38 179 PHE A CA 1
ATOM 1260 C C . PHE A 1 179 ? -32.427 3.409 31.176 1.00 52.38 179 PHE A C 1
ATOM 1262 O O . PHE A 1 179 ? -33.394 4.139 31.347 1.00 52.38 179 PHE A O 1
ATOM 1269 N N . GLY A 1 180 ? -31.817 3.323 29.990 1.00 52.38 180 GLY A N 1
ATOM 1270 C CA . GLY A 1 180 ? -32.426 3.803 28.742 1.00 52.38 180 GLY A CA 1
ATOM 1271 C C . GLY A 1 180 ? -31.439 4.299 27.686 1.00 52.38 180 GLY A C 1
ATOM 1272 O O . GLY A 1 180 ? -31.509 3.879 26.533 1.00 52.38 180 GLY A O 1
ATOM 1273 N N . PHE A 1 181 ? -30.465 5.135 28.061 1.00 54.62 181 PHE A N 1
ATOM 1274 C CA . PHE A 1 181 ? -29.573 5.792 27.086 1.00 54.62 181 PHE A CA 1
ATOM 1275 C C . PHE A 1 181 ? -28.225 5.081 26.857 1.00 54.62 181 PHE A C 1
ATOM 1277 O O . PHE A 1 181 ? -27.625 5.218 25.789 1.00 54.62 181 PHE A O 1
ATOM 1284 N N . GLY A 1 182 ? -27.749 4.275 27.813 1.00 56.84 182 GLY A N 1
ATOM 1285 C CA . GLY A 1 182 ? -26.441 3.605 27.726 1.00 56.84 182 GLY A CA 1
ATOM 1286 C C . GLY A 1 182 ? -26.384 2.403 26.772 1.00 56.84 182 GLY A C 1
ATOM 1287 O O . GLY A 1 182 ? -25.327 2.112 26.208 1.00 56.84 182 GLY A O 1
ATOM 1288 N N . PHE A 1 183 ? -27.512 1.726 26.534 1.00 62.53 183 PHE A N 1
ATOM 1289 C CA . PHE A 1 183 ? -27.542 0.477 25.762 1.00 62.53 183 PHE A CA 1
ATOM 1290 C C . PHE A 1 183 ? -27.230 0.703 24.273 1.00 62.53 183 PHE A C 1
ATOM 1292 O O . PHE A 1 183 ? -26.325 0.072 23.727 1.00 62.53 183 PHE A O 1
ATOM 1299 N N . ARG A 1 184 ? -27.860 1.712 23.643 1.00 65.44 184 ARG A N 1
ATOM 1300 C CA . ARG A 1 184 ? -27.563 2.088 22.244 1.00 65.44 184 ARG A CA 1
ATOM 1301 C C . ARG A 1 184 ? -26.111 2.533 22.047 1.00 65.44 184 ARG A C 1
ATOM 1303 O O . ARG A 1 184 ? -25.550 2.334 20.970 1.00 65.44 184 ARG A O 1
ATOM 1310 N N . ARG A 1 185 ? -25.485 3.142 23.063 1.00 66.06 185 ARG A N 1
ATOM 1311 C CA . ARG A 1 185 ? -24.079 3.577 22.988 1.00 66.06 185 ARG A CA 1
ATOM 1312 C C . ARG A 1 185 ? -23.127 2.379 23.011 1.00 66.06 185 ARG A C 1
ATOM 1314 O O . ARG A 1 185 ? -22.177 2.351 22.231 1.00 66.06 185 ARG A O 1
ATOM 1321 N N . ARG A 1 186 ? -23.413 1.374 23.844 1.00 68.50 186 ARG A N 1
ATOM 1322 C CA . ARG A 1 186 ? -22.605 0.151 23.963 1.00 68.50 186 ARG A CA 1
ATOM 1323 C C . ARG A 1 186 ? -22.650 -0.703 22.691 1.00 68.50 186 ARG A C 1
ATOM 1325 O O . ARG A 1 186 ? -21.608 -1.170 22.239 1.00 68.50 186 ARG A O 1
ATOM 1332 N N . GLU A 1 187 ? -23.815 -0.829 22.053 1.00 77.19 187 GLU A N 1
ATOM 1333 C CA . GLU A 1 187 ? -23.946 -1.556 20.778 1.00 77.19 187 GLU A CA 1
ATOM 1334 C C . GLU A 1 187 ? -23.179 -0.894 19.624 1.00 77.19 187 GLU A C 1
ATOM 1336 O O . GLU A 1 187 ? -22.524 -1.582 18.832 1.00 77.19 187 GLU A O 1
ATOM 1341 N N . ARG A 1 188 ? -23.211 0.445 19.538 1.00 74.44 188 ARG A N 1
ATOM 1342 C CA . ARG A 1 188 ? -22.469 1.199 18.510 1.00 74.44 188 ARG A CA 1
ATOM 1343 C C . ARG A 1 188 ? -20.954 1.049 18.663 1.00 74.44 188 ARG A C 1
ATOM 1345 O O . ARG A 1 188 ? -20.264 0.902 17.656 1.00 74.44 188 ARG A O 1
ATOM 1352 N N . LEU A 1 189 ? -20.447 1.043 19.898 1.00 74.50 189 LEU A N 1
ATOM 1353 C CA . LEU A 1 189 ? -19.022 0.834 20.185 1.00 74.50 189 LEU A CA 1
ATOM 1354 C C . LEU A 1 189 ? -18.566 -0.568 19.762 1.00 74.50 189 LEU A C 1
ATOM 1356 O O . LEU A 1 189 ? -17.606 -0.690 19.006 1.00 74.50 189 LEU A O 1
ATOM 1360 N N . GLY A 1 190 ? -19.319 -1.610 20.132 1.00 78.81 190 GLY A N 1
ATOM 1361 C CA . GLY A 1 190 ? -18.986 -2.985 19.744 1.00 78.81 190 GLY A CA 1
ATOM 1362 C C . GLY A 1 190 ? -19.046 -3.230 18.230 1.00 78.81 190 GLY A C 1
ATOM 1363 O O . GLY A 1 190 ? -18.273 -4.025 17.696 1.00 78.81 190 GLY A O 1
ATOM 1364 N N . ARG A 1 191 ? -19.937 -2.542 17.498 1.00 82.19 191 ARG A N 1
ATOM 1365 C CA . ARG A 1 191 ? -19.978 -2.622 16.026 1.00 82.19 191 ARG A CA 1
ATOM 1366 C C . ARG A 1 191 ? -18.743 -1.970 15.391 1.00 82.19 191 ARG A C 1
ATOM 1368 O O . ARG A 1 191 ? -18.165 -2.568 14.487 1.00 82.19 191 ARG A O 1
ATOM 1375 N N . ARG A 1 192 ? -18.324 -0.793 15.876 1.00 81.19 192 ARG A N 1
ATOM 1376 C CA . ARG A 1 192 ? -17.118 -0.095 15.389 1.00 81.19 192 ARG A CA 1
ATOM 1377 C C . ARG A 1 192 ? -15.853 -0.914 15.617 1.00 81.19 192 ARG A C 1
ATOM 1379 O O . ARG A 1 192 ? -15.065 -1.057 14.692 1.00 81.19 192 ARG A O 1
ATOM 1386 N N . GLU A 1 193 ? -15.713 -1.522 16.790 1.00 82.81 193 GLU A N 1
ATOM 1387 C CA . GLU A 1 193 ? -14.553 -2.355 17.116 1.00 82.81 193 GLU A CA 1
ATOM 1388 C C . GLU A 1 193 ? -14.433 -3.571 16.179 1.00 82.81 193 GLU A C 1
ATOM 1390 O O . GLU A 1 193 ? -13.374 -3.823 15.602 1.00 82.81 193 GLU A O 1
ATOM 1395 N N . ARG A 1 194 ? -15.541 -4.293 15.947 1.00 84.38 194 ARG A N 1
ATOM 1396 C CA . ARG A 1 194 ? -15.561 -5.433 15.011 1.00 84.38 194 ARG A CA 1
ATOM 1397 C C . ARG A 1 194 ? -15.176 -5.030 13.589 1.00 84.38 194 ARG A C 1
ATOM 1399 O O . ARG A 1 194 ? -14.543 -5.812 12.883 1.00 84.38 194 ARG A O 1
ATOM 1406 N N . LEU A 1 195 ? -15.570 -3.834 13.163 1.00 84.88 195 LEU A N 1
ATOM 1407 C CA . LEU A 1 195 ? -15.282 -3.326 11.824 1.00 84.88 195 LEU A CA 1
ATOM 1408 C C . LEU A 1 195 ? -13.835 -2.839 11.707 1.00 84.88 195 LEU A C 1
ATOM 1410 O O . LEU A 1 195 ? -13.173 -3.188 10.733 1.00 84.88 195 LEU A O 1
ATOM 1414 N N . GLY A 1 196 ? -13.306 -2.167 12.734 1.00 85.50 196 GLY A N 1
ATOM 1415 C CA . GLY A 1 196 ? -11.883 -1.832 12.835 1.00 85.50 196 GLY A CA 1
ATOM 1416 C C . GLY A 1 196 ? -10.997 -3.075 12.729 1.00 85.50 196 GLY A C 1
ATOM 1417 O O . GLY A 1 196 ? -10.083 -3.107 11.909 1.00 85.50 196 GLY A O 1
ATOM 1418 N N . ARG A 1 197 ? -11.337 -4.158 13.448 1.00 86.81 197 ARG A N 1
ATOM 1419 C CA . ARG A 1 197 ? -10.629 -5.451 13.345 1.00 86.81 197 ARG A CA 1
ATOM 1420 C C . ARG A 1 197 ? -1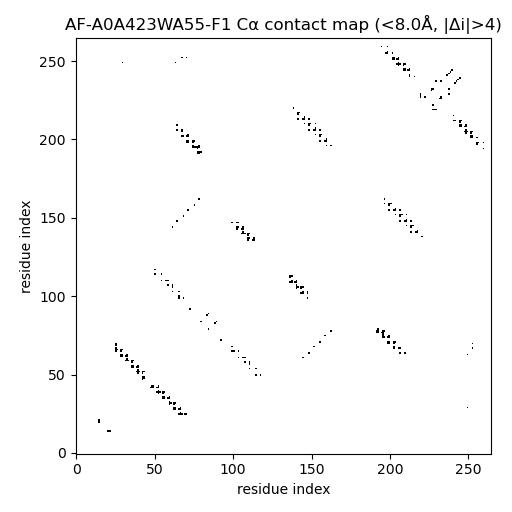0.633 -6.019 11.921 1.00 86.81 197 ARG A C 1
ATOM 1422 O O . ARG A 1 197 ? -9.603 -6.500 11.455 1.00 86.81 197 ARG A O 1
ATOM 1429 N N . ARG A 1 198 ? -11.768 -5.953 11.212 1.00 88.12 198 ARG A N 1
ATOM 1430 C CA . ARG A 1 198 ? -11.863 -6.407 9.810 1.00 88.12 198 ARG A CA 1
ATOM 1431 C C . ARG A 1 198 ? -11.006 -5.558 8.872 1.00 88.12 198 ARG A C 1
ATOM 1433 O O . ARG A 1 198 ? -10.371 -6.117 7.982 1.00 88.12 198 ARG A O 1
ATOM 1440 N N . LEU A 1 199 ? -10.964 -4.242 9.080 1.00 88.94 199 LEU A N 1
ATOM 1441 C CA . LEU A 1 199 ? -10.161 -3.335 8.259 1.00 88.94 199 LEU A CA 1
ATOM 1442 C C . LEU A 1 199 ? -8.654 -3.533 8.508 1.00 88.94 199 LEU A C 1
ATOM 1444 O O . LEU A 1 199 ? -7.886 -3.569 7.551 1.00 88.94 199 LEU A O 1
ATOM 1448 N N . ILE A 1 200 ? -8.237 -3.762 9.761 1.00 89.62 200 ILE A N 1
ATOM 1449 C CA . ILE A 1 200 ? -6.845 -4.114 10.099 1.00 89.62 200 ILE A CA 1
ATOM 1450 C C . ILE A 1 200 ? -6.456 -5.436 9.441 1.00 89.62 200 ILE A C 1
ATOM 1452 O O . ILE A 1 200 ? -5.383 -5.527 8.851 1.00 89.62 200 ILE A O 1
ATOM 1456 N N . LEU A 1 201 ? -7.335 -6.443 9.484 1.00 89.44 201 LEU A N 1
ATOM 1457 C CA . LEU A 1 201 ? -7.091 -7.722 8.820 1.00 89.44 201 LEU A CA 1
ATOM 1458 C C . LEU A 1 201 ? -6.936 -7.544 7.301 1.00 89.44 201 LEU A C 1
ATOM 1460 O O . LEU A 1 201 ? -6.000 -8.085 6.718 1.00 89.44 201 LEU A O 1
ATOM 1464 N N . ALA A 1 202 ? -7.807 -6.754 6.666 1.00 91.44 202 ALA A N 1
ATOM 1465 C CA . ALA A 1 202 ? -7.706 -6.448 5.241 1.00 91.44 202 ALA A CA 1
ATOM 1466 C C . ALA A 1 202 ? -6.379 -5.741 4.903 1.00 91.44 202 ALA A C 1
ATOM 1468 O O . ALA A 1 202 ? -5.678 -6.153 3.978 1.00 91.44 202 ALA A O 1
ATOM 1469 N N . ALA A 1 203 ? -5.991 -4.731 5.688 1.00 90.81 203 ALA A N 1
ATOM 1470 C CA . ALA A 1 203 ? -4.720 -4.030 5.522 1.00 90.81 203 ALA A CA 1
ATOM 1471 C C . ALA A 1 203 ? -3.510 -4.960 5.718 1.00 90.81 203 ALA A C 1
ATOM 1473 O O . ALA A 1 203 ? -2.561 -4.894 4.940 1.00 90.81 203 ALA A O 1
ATOM 1474 N N . ALA A 1 204 ? -3.551 -5.859 6.706 1.00 90.00 204 ALA A N 1
ATOM 1475 C CA . ALA A 1 204 ? -2.491 -6.831 6.964 1.00 90.00 204 ALA A CA 1
ATOM 1476 C C . ALA A 1 204 ? -2.335 -7.836 5.811 1.00 90.00 204 ALA A C 1
ATOM 1478 O O . ALA A 1 204 ? -1.217 -8.097 5.370 1.00 90.00 204 ALA A O 1
ATOM 1479 N N . VAL A 1 205 ? -3.446 -8.357 5.278 1.00 92.38 205 VAL A N 1
ATOM 1480 C CA . VAL A 1 205 ? -3.432 -9.260 4.115 1.00 92.38 205 VAL A CA 1
ATOM 1481 C C . VAL A 1 205 ? -2.892 -8.542 2.874 1.00 92.38 205 VAL A C 1
ATOM 1483 O O . VAL A 1 205 ? -2.053 -9.098 2.163 1.00 92.38 205 VAL A O 1
ATOM 1486 N N . ALA A 1 206 ? -3.313 -7.297 2.632 1.00 93.06 206 ALA A N 1
ATOM 1487 C CA . ALA A 1 206 ? -2.797 -6.491 1.527 1.00 93.06 206 ALA A CA 1
ATOM 1488 C C . ALA A 1 206 ? -1.290 -6.208 1.678 1.00 93.06 206 ALA A C 1
ATOM 1490 O O . ALA A 1 206 ? -0.535 -6.376 0.720 1.00 93.06 206 ALA A O 1
ATOM 1491 N N . ALA A 1 207 ? -0.837 -5.851 2.885 1.00 89.81 207 ALA A N 1
ATOM 1492 C CA . ALA A 1 207 ? 0.575 -5.632 3.194 1.00 89.81 207 ALA A CA 1
ATOM 1493 C C . ALA A 1 207 ? 1.415 -6.902 2.985 1.00 89.81 207 ALA A C 1
ATOM 1495 O O . ALA A 1 207 ? 2.492 -6.832 2.398 1.00 89.81 207 ALA A O 1
ATOM 1496 N N . LEU A 1 208 ? 0.906 -8.072 3.384 1.00 91.50 208 LEU A N 1
ATOM 1497 C CA . LEU A 1 208 ? 1.577 -9.353 3.156 1.00 91.50 208 LEU A CA 1
ATOM 1498 C C . LEU A 1 208 ? 1.717 -9.662 1.657 1.00 91.50 208 LEU A C 1
ATOM 1500 O O . LEU A 1 208 ? 2.787 -10.072 1.210 1.00 91.50 208 LEU A O 1
ATOM 1504 N N . CYS A 1 209 ? 0.672 -9.414 0.864 1.00 92.12 209 CYS A N 1
ATOM 1505 C CA . CYS A 1 209 ? 0.733 -9.579 -0.591 1.00 92.12 209 CYS A CA 1
ATOM 1506 C C . CYS A 1 209 ? 1.778 -8.643 -1.226 1.00 92.12 209 CYS A C 1
ATOM 1508 O O . CYS A 1 209 ? 2.543 -9.066 -2.097 1.00 92.12 209 CYS A O 1
ATOM 1510 N N . LEU A 1 210 ? 1.865 -7.394 -0.751 1.00 90.06 210 LEU A N 1
ATOM 1511 C CA . LEU A 1 210 ? 2.914 -6.454 -1.153 1.00 90.06 210 LEU A CA 1
ATOM 1512 C C . LEU A 1 210 ? 4.310 -6.940 -0.752 1.00 90.06 210 LEU A C 1
ATOM 1514 O O . LEU A 1 210 ? 5.234 -6.864 -1.560 1.00 90.06 210 LEU A O 1
ATOM 1518 N N . ALA A 1 211 ? 4.470 -7.481 0.456 1.00 88.38 211 ALA A N 1
ATOM 1519 C CA . ALA A 1 211 ? 5.746 -8.014 0.922 1.00 88.38 211 ALA A CA 1
ATOM 1520 C C . ALA A 1 211 ? 6.225 -9.174 0.042 1.00 88.38 211 ALA A C 1
ATOM 1522 O O . ALA A 1 211 ? 7.388 -9.191 -0.357 1.00 88.38 211 ALA A O 1
ATOM 1523 N N . VAL A 1 212 ? 5.327 -10.092 -0.335 1.00 89.56 212 VAL A N 1
ATOM 1524 C CA . VAL A 1 212 ? 5.636 -11.180 -1.280 1.00 89.56 212 VAL A CA 1
ATOM 1525 C C . VAL A 1 212 ? 6.065 -10.615 -2.635 1.00 89.56 212 VAL A C 1
ATOM 1527 O O . VAL A 1 212 ? 7.070 -11.049 -3.198 1.00 89.56 212 VAL A O 1
ATOM 1530 N N . ARG A 1 213 ? 5.351 -9.606 -3.145 1.00 88.94 213 ARG A N 1
ATOM 1531 C CA . ARG A 1 213 ? 5.657 -8.967 -4.430 1.00 88.94 213 ARG A CA 1
ATOM 1532 C C . ARG A 1 213 ? 7.023 -8.278 -4.447 1.00 88.94 213 ARG A C 1
ATOM 1534 O O . ARG A 1 213 ? 7.777 -8.432 -5.414 1.00 88.94 213 ARG A O 1
ATOM 1541 N N . VAL A 1 214 ? 7.321 -7.496 -3.410 1.00 86.31 214 VAL A N 1
ATOM 1542 C CA . VAL A 1 214 ? 8.585 -6.756 -3.280 1.00 86.31 214 VAL A CA 1
ATOM 1543 C C . VAL A 1 214 ? 9.733 -7.720 -2.988 1.00 86.31 214 VAL A C 1
ATOM 1545 O O . VAL A 1 214 ? 10.784 -7.617 -3.615 1.00 86.31 214 VAL A O 1
ATOM 1548 N N . GLY A 1 215 ? 9.514 -8.709 -2.118 1.00 86.19 215 GLY A N 1
ATOM 1549 C CA . GLY A 1 215 ? 10.480 -9.761 -1.808 1.00 86.19 215 GLY A CA 1
ATOM 1550 C C . GLY A 1 215 ? 10.841 -10.609 -3.026 1.00 86.19 215 GLY A C 1
ATOM 1551 O O . GLY A 1 215 ? 12.020 -10.848 -3.264 1.00 86.19 215 GLY A O 1
ATOM 1552 N N . GLY A 1 216 ? 9.860 -10.983 -3.854 1.00 84.31 216 GLY A N 1
ATOM 1553 C CA . GLY A 1 216 ? 10.110 -11.674 -5.122 1.00 84.31 216 GLY A CA 1
ATOM 1554 C C . GLY A 1 216 ? 10.921 -10.828 -6.107 1.00 84.31 216 GLY A C 1
ATOM 1555 O O . GLY A 1 216 ? 11.835 -11.338 -6.751 1.00 84.31 216 GLY A O 1
ATOM 1556 N N . GLY A 1 217 ? 10.645 -9.519 -6.173 1.00 79.88 217 GLY A N 1
ATOM 1557 C CA . GLY A 1 217 ? 11.459 -8.578 -6.946 1.00 79.88 217 GLY A CA 1
ATOM 1558 C C . GLY A 1 217 ? 12.899 -8.499 -6.438 1.00 79.88 217 GLY A C 1
ATOM 1559 O O . GLY A 1 217 ? 13.830 -8.522 -7.234 1.00 79.88 217 GLY A O 1
ATOM 1560 N N . LEU A 1 218 ? 13.092 -8.465 -5.119 1.00 81.25 218 LEU A N 1
ATOM 1561 C CA . LEU A 1 218 ? 14.417 -8.374 -4.513 1.00 81.25 218 LEU A CA 1
ATOM 1562 C C . LEU A 1 218 ? 15.231 -9.665 -4.672 1.00 81.25 218 LEU A C 1
ATOM 1564 O O . LEU A 1 218 ? 16.402 -9.610 -5.034 1.00 81.25 218 LEU A O 1
ATOM 1568 N N . HIS A 1 219 ? 14.607 -10.822 -4.431 1.00 82.44 219 HIS A N 1
ATOM 1569 C CA . HIS A 1 219 ? 15.229 -12.125 -4.661 1.00 82.44 219 HIS A CA 1
ATOM 1570 C C . HIS A 1 219 ? 15.700 -12.248 -6.108 1.00 82.44 219 HIS A C 1
ATOM 1572 O O . HIS A 1 219 ? 16.760 -12.805 -6.365 1.00 82.44 219 HIS A O 1
ATOM 1578 N N . TRP A 1 220 ? 14.935 -11.697 -7.052 1.00 74.19 220 TRP A N 1
ATOM 1579 C CA . TRP A 1 220 ? 15.381 -11.622 -8.431 1.00 74.19 220 TRP A CA 1
ATOM 1580 C C . TRP A 1 220 ? 16.603 -10.711 -8.608 1.00 74.19 220 TRP A C 1
ATOM 1582 O O . TRP A 1 220 ? 17.590 -11.149 -9.188 1.00 74.19 220 TRP A O 1
ATOM 1592 N N . PHE A 1 221 ? 16.562 -9.483 -8.086 1.00 73.50 221 PHE A N 1
ATOM 1593 C CA . PHE A 1 221 ? 17.677 -8.535 -8.209 1.00 73.50 221 PHE A CA 1
ATOM 1594 C C . PHE A 1 221 ? 18.994 -9.067 -7.624 1.00 73.50 221 PHE A C 1
ATOM 1596 O O . PHE A 1 221 ? 20.055 -8.754 -8.152 1.00 73.50 221 PHE A O 1
ATOM 1603 N N . PHE A 1 222 ? 18.941 -9.871 -6.559 1.00 80.50 222 PHE A N 1
ATOM 1604 C CA . PHE A 1 222 ? 20.135 -10.479 -5.954 1.00 80.50 222 PHE A CA 1
ATOM 1605 C C . PHE A 1 222 ? 20.428 -11.905 -6.431 1.00 80.50 222 PHE A C 1
ATOM 1607 O O . PHE A 1 222 ? 21.486 -12.452 -6.121 1.00 80.50 222 PHE A O 1
ATOM 1614 N N . GLY A 1 223 ? 19.509 -12.532 -7.162 1.00 79.06 223 GLY A N 1
ATOM 1615 C CA . GLY A 1 223 ? 19.645 -13.908 -7.612 1.00 79.06 223 GLY A CA 1
ATOM 1616 C C . GLY A 1 223 ? 20.567 -14.003 -8.822 1.00 79.06 223 GLY A C 1
ATOM 1617 O O . GLY A 1 223 ? 20.212 -13.568 -9.911 1.00 79.06 223 GLY A O 1
ATOM 1618 N N . SER A 1 224 ? 21.724 -14.645 -8.672 1.00 62.22 224 SER A N 1
ATOM 1619 C CA . SER A 1 224 ? 22.731 -14.803 -9.739 1.00 62.22 224 SER A CA 1
ATOM 1620 C C . SER A 1 224 ? 22.347 -15.804 -10.850 1.00 62.22 224 SER A C 1
ATOM 1622 O O . SER A 1 224 ? 23.198 -16.220 -11.632 1.00 62.22 224 SER A O 1
ATOM 1624 N N . GLY A 1 225 ? 21.085 -16.242 -10.913 1.00 69.38 225 GLY A N 1
ATOM 1625 C CA . GLY A 1 225 ? 20.623 -17.285 -11.830 1.00 69.38 225 GLY A CA 1
ATOM 1626 C C . GLY A 1 225 ? 20.002 -16.720 -13.119 1.00 69.38 225 GLY A C 1
ATOM 1627 O O . GLY A 1 225 ? 18.974 -16.048 -13.028 1.00 69.38 225 GLY A O 1
ATOM 1628 N N . PRO A 1 226 ? 20.520 -17.040 -14.324 1.00 60.84 226 PRO A N 1
ATOM 1629 C CA . PRO A 1 226 ? 19.935 -16.594 -15.599 1.00 60.84 226 PRO A CA 1
ATOM 1630 C C . PRO A 1 226 ? 18.501 -17.111 -15.838 1.00 60.84 226 PRO A C 1
ATOM 1632 O O . PRO A 1 226 ? 17.719 -16.477 -16.545 1.00 60.84 226 PRO A O 1
ATOM 1635 N N . GLU A 1 227 ? 18.127 -18.213 -15.186 1.00 61.03 227 GLU A N 1
ATOM 1636 C CA . GLU A 1 227 ? 16.779 -18.806 -15.192 1.00 61.03 227 GLU A CA 1
ATOM 1637 C C . GLU A 1 227 ? 15.727 -17.953 -14.449 1.00 61.03 227 GLU A C 1
ATOM 1639 O O . GLU A 1 227 ? 14.525 -18.127 -14.652 1.00 61.03 227 GLU A O 1
ATOM 1644 N N . ALA A 1 228 ? 16.145 -17.011 -13.595 1.00 56.72 228 ALA A N 1
ATOM 1645 C CA . ALA A 1 228 ? 15.236 -16.240 -12.741 1.00 56.72 228 ALA A CA 1
ATOM 1646 C C . ALA A 1 228 ? 14.719 -14.939 -13.387 1.00 56.72 228 ALA A C 1
ATOM 1648 O O . ALA A 1 228 ? 13.932 -14.222 -12.771 1.00 56.72 228 ALA A O 1
ATOM 1649 N N . ASN A 1 229 ? 15.149 -14.605 -14.607 1.00 55.59 229 ASN A N 1
ATOM 1650 C CA . ASN A 1 229 ? 14.902 -13.296 -15.210 1.00 55.59 229 ASN A CA 1
ATOM 1651 C C . ASN A 1 229 ? 13.401 -13.036 -15.526 1.00 55.59 229 ASN A C 1
ATOM 1653 O O . ASN A 1 229 ? 12.808 -13.767 -16.318 1.00 55.59 229 ASN A O 1
ATOM 1657 N N . PRO A 1 230 ? 12.762 -11.970 -14.990 1.00 51.59 230 PRO A N 1
ATOM 1658 C CA . PRO A 1 230 ? 11.369 -11.598 -15.229 1.00 51.59 230 PRO A CA 1
ATOM 1659 C C . PRO A 1 230 ? 11.145 -11.023 -16.631 1.00 51.59 230 PRO A C 1
ATOM 1661 O O . PRO A 1 230 ? 10.013 -10.690 -16.968 1.00 51.59 230 PRO A O 1
ATOM 1664 N N . VAL A 1 231 ? 12.194 -10.8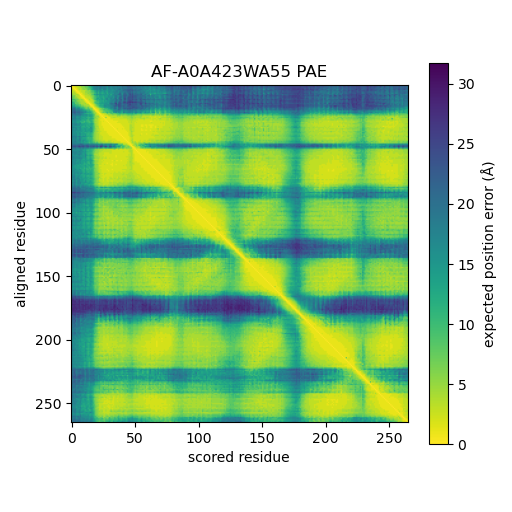83 -17.446 1.00 52.34 231 VAL A N 1
ATOM 1665 C CA . VAL A 1 231 ? 12.137 -10.450 -18.849 1.00 52.34 231 VAL A CA 1
ATOM 1666 C C . VAL A 1 231 ? 12.289 -11.623 -19.824 1.00 52.34 231 VAL A C 1
ATOM 1668 O O . VAL A 1 231 ? 11.747 -11.538 -20.929 1.00 52.34 231 VAL A O 1
ATOM 1671 N N . THR A 1 232 ? 12.857 -12.767 -19.411 1.00 57.53 232 THR A N 1
ATOM 1672 C CA . THR A 1 232 ? 12.973 -13.994 -20.245 1.00 57.53 232 THR A CA 1
ATOM 1673 C C . THR A 1 232 ? 12.232 -15.225 -19.706 1.00 57.53 232 THR A C 1
ATOM 1675 O O . THR A 1 232 ? 11.904 -16.118 -20.481 1.00 57.53 232 THR A O 1
ATOM 1678 N N . GLY A 1 233 ? 11.865 -15.263 -18.424 1.00 64.50 233 GLY A N 1
ATOM 1679 C CA . GLY A 1 233 ? 11.157 -16.385 -17.800 1.00 64.50 233 GLY A CA 1
ATOM 1680 C C . GLY A 1 233 ? 9.727 -16.581 -18.319 1.00 64.50 233 GLY A C 1
ATOM 1681 O O . GLY A 1 233 ? 9.138 -15.668 -18.911 1.00 64.50 233 GLY A O 1
ATOM 1682 N N . ARG A 1 234 ? 9.154 -17.771 -18.069 1.00 74.38 234 ARG A N 1
ATOM 1683 C CA . ARG A 1 234 ? 7.786 -18.154 -18.476 1.00 74.38 234 ARG A CA 1
ATOM 1684 C C . ARG A 1 234 ? 6.782 -17.050 -18.126 1.00 74.38 234 ARG A C 1
ATOM 1686 O O . ARG A 1 234 ? 6.665 -16.664 -16.964 1.00 74.38 234 ARG A O 1
ATOM 1693 N N . LEU A 1 235 ? 6.021 -16.591 -19.125 1.00 72.44 235 LEU A N 1
ATOM 1694 C CA . LEU A 1 235 ? 5.013 -15.523 -19.009 1.00 72.44 235 LEU A CA 1
ATOM 1695 C C . LEU A 1 235 ? 4.080 -15.722 -17.797 1.00 72.44 235 LEU A C 1
ATOM 1697 O O . LEU A 1 235 ? 3.773 -14.777 -17.074 1.00 72.44 235 LEU A O 1
ATOM 1701 N N . GLY A 1 236 ? 3.693 -16.977 -17.538 1.00 70.56 236 GLY A N 1
ATOM 1702 C CA . GLY A 1 236 ? 2.840 -17.346 -16.409 1.00 70.56 236 GLY A CA 1
ATOM 1703 C C . GLY A 1 236 ? 3.448 -17.024 -15.042 1.00 70.56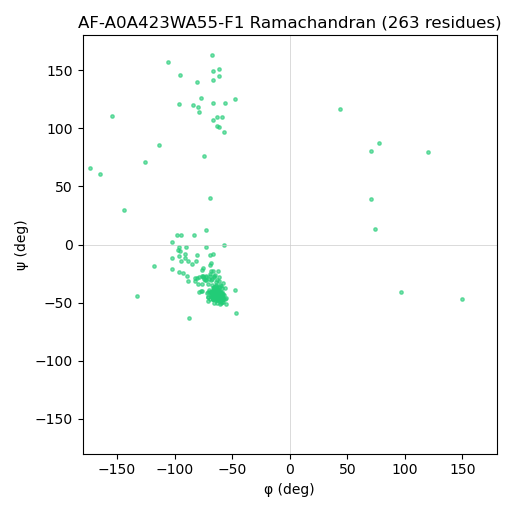 236 GLY A C 1
ATOM 1704 O O . GLY A 1 236 ? 2.731 -16.561 -14.162 1.00 70.56 236 GLY A O 1
ATOM 1705 N N . LEU A 1 237 ? 4.765 -17.176 -14.868 1.00 71.69 237 LEU A N 1
ATOM 1706 C CA . LEU A 1 237 ? 5.432 -16.875 -13.598 1.00 71.69 237 LEU A CA 1
ATOM 1707 C C . LEU A 1 237 ? 5.471 -15.361 -13.333 1.00 71.69 237 LEU A C 1
ATOM 1709 O O . LEU A 1 237 ? 5.324 -14.927 -12.193 1.00 71.69 237 LEU A O 1
ATOM 1713 N N . ARG A 1 238 ? 5.590 -14.547 -14.393 1.00 69.62 238 ARG A N 1
ATOM 1714 C CA . ARG A 1 238 ? 5.552 -13.076 -14.301 1.00 69.62 238 ARG A CA 1
ATOM 1715 C C . ARG A 1 238 ? 4.177 -12.567 -13.905 1.00 69.62 238 ARG A C 1
ATOM 1717 O O . ARG A 1 238 ? 4.065 -11.708 -13.037 1.00 69.62 238 ARG A O 1
ATOM 1724 N N . LEU A 1 239 ? 3.134 -13.107 -14.530 1.00 74.31 239 LEU A N 1
ATOM 1725 C CA . LEU A 1 239 ? 1.756 -12.762 -14.193 1.00 74.31 239 LEU A CA 1
ATOM 1726 C C . LEU A 1 239 ? 1.431 -13.201 -12.758 1.00 74.31 239 LEU A C 1
ATOM 1728 O O . LEU A 1 239 ? 0.919 -12.400 -11.972 1.00 74.31 239 LEU A O 1
ATOM 1732 N N . ALA A 1 240 ? 1.808 -14.426 -12.388 1.00 78.94 240 ALA A N 1
ATOM 1733 C CA . ALA A 1 240 ? 1.506 -14.995 -11.078 1.00 78.94 240 ALA A CA 1
ATOM 1734 C C . ALA A 1 240 ? 2.265 -14.330 -9.917 1.00 78.94 240 ALA A C 1
ATOM 1736 O O . ALA A 1 240 ? 1.670 -14.102 -8.874 1.00 78.94 240 ALA A O 1
ATOM 1737 N N . LEU A 1 241 ? 3.552 -14.000 -10.060 1.00 78.62 241 LEU A N 1
ATOM 1738 C CA . LEU A 1 241 ? 4.323 -13.382 -8.966 1.00 78.62 241 LEU A CA 1
ATOM 1739 C C . LEU A 1 241 ? 4.315 -11.850 -9.016 1.00 78.62 241 LEU A C 1
ATOM 1741 O O . LEU A 1 241 ? 4.507 -11.193 -7.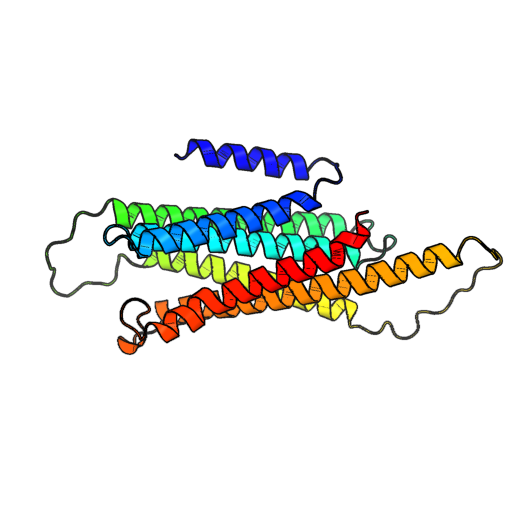994 1.00 78.62 241 LEU A O 1
ATOM 1745 N N . GLY A 1 242 ? 4.096 -11.274 -10.199 1.00 78.69 242 GLY A N 1
ATOM 1746 C CA . GLY A 1 242 ? 4.055 -9.832 -10.405 1.00 78.69 242 GLY A CA 1
ATOM 1747 C C . GLY A 1 242 ? 2.666 -9.250 -10.171 1.00 78.69 242 GLY A C 1
ATOM 1748 O O . GLY A 1 242 ? 2.471 -8.441 -9.272 1.00 78.69 242 GLY A O 1
ATOM 1749 N N . THR A 1 243 ? 1.691 -9.651 -10.984 1.00 84.38 243 THR A N 1
ATOM 1750 C CA . THR A 1 243 ? 0.382 -8.974 -11.027 1.00 84.38 243 THR A CA 1
ATOM 1751 C C . THR A 1 243 ? -0.628 -9.519 -10.025 1.00 84.38 243 THR A C 1
ATOM 1753 O O . THR A 1 243 ? -1.452 -8.762 -9.518 1.00 84.38 243 THR A O 1
ATOM 1756 N N . LEU A 1 244 ? -0.566 -10.814 -9.704 1.00 90.50 244 LEU A N 1
ATOM 1757 C CA . LEU A 1 244 ? -1.563 -11.446 -8.841 1.00 90.50 244 LEU A CA 1
ATOM 1758 C C . LEU A 1 244 ? -1.525 -10.923 -7.395 1.00 90.50 244 LEU A C 1
ATOM 1760 O O . LEU A 1 244 ? -2.592 -10.561 -6.902 1.00 90.50 244 LEU A O 1
ATOM 1764 N N . PRO A 1 245 ? -0.367 -10.790 -6.714 1.00 91.69 245 PRO A N 1
ATOM 1765 C CA . PRO A 1 245 ? -0.351 -10.266 -5.347 1.00 91.69 245 PRO A CA 1
ATOM 1766 C C . PRO A 1 245 ? -0.839 -8.814 -5.279 1.00 91.69 245 PRO A C 1
ATOM 1768 O O . PRO A 1 245 ? -1.513 -8.427 -4.331 1.00 91.69 245 PRO A O 1
ATOM 1771 N N . GLU A 1 246 ? -0.545 -8.014 -6.305 1.00 91.81 246 GLU A N 1
ATOM 1772 C CA . GLU A 1 246 ? -0.992 -6.622 -6.402 1.00 91.81 246 GLU A CA 1
ATOM 1773 C C . GLU A 1 246 ? -2.510 -6.529 -6.612 1.00 91.81 246 GLU A C 1
ATOM 1775 O O . GLU A 1 246 ? -3.178 -5.724 -5.962 1.00 91.81 246 GLU A O 1
ATOM 1780 N N . LEU A 1 247 ? -3.062 -7.376 -7.488 1.00 91.50 247 LEU A N 1
ATOM 1781 C CA . LEU A 1 247 ? -4.500 -7.460 -7.733 1.00 91.50 247 LEU A CA 1
ATOM 1782 C C . LEU A 1 247 ? -5.246 -7.919 -6.478 1.00 91.50 247 LEU A C 1
ATOM 1784 O O . LEU A 1 247 ? -6.265 -7.331 -6.124 1.00 91.50 247 LEU A O 1
ATOM 1788 N N . VAL A 1 248 ? -4.724 -8.939 -5.791 1.00 93.88 248 VAL A N 1
ATOM 1789 C CA . VAL A 1 248 ? -5.292 -9.430 -4.531 1.00 93.88 248 VAL A CA 1
ATOM 1790 C C . VAL A 1 248 ? -5.243 -8.336 -3.468 1.00 93.88 248 VAL A C 1
ATOM 1792 O O . VAL A 1 248 ? -6.261 -8.085 -2.828 1.00 93.88 248 VAL A O 1
ATOM 1795 N N . ALA A 1 249 ? -4.118 -7.631 -3.317 1.00 93.31 249 ALA A N 1
ATOM 1796 C CA . ALA A 1 249 ? -4.007 -6.513 -2.381 1.00 93.31 249 ALA A CA 1
ATOM 1797 C C . ALA A 1 249 ? -5.044 -5.419 -2.681 1.00 93.31 249 ALA A C 1
ATOM 1799 O O . ALA A 1 249 ? -5.783 -5.013 -1.785 1.00 93.31 249 ALA A O 1
ATOM 1800 N N . ALA A 1 250 ? -5.152 -4.986 -3.940 1.00 92.06 250 ALA A N 1
ATOM 1801 C CA . ALA A 1 250 ? -6.125 -3.977 -4.347 1.00 92.06 250 ALA A CA 1
ATOM 1802 C C . ALA A 1 250 ? -7.570 -4.437 -4.096 1.00 92.06 250 ALA A C 1
ATOM 1804 O O . ALA A 1 250 ? -8.358 -3.689 -3.521 1.00 92.06 250 ALA A O 1
ATOM 1805 N N . LEU A 1 251 ? -7.911 -5.678 -4.456 1.00 94.25 251 LEU A N 1
ATOM 1806 C CA . LEU A 1 251 ? -9.247 -6.236 -4.243 1.00 94.25 251 LEU A CA 1
ATOM 1807 C C . LEU A 1 251 ? -9.598 -6.316 -2.753 1.00 94.25 251 LEU A C 1
ATOM 1809 O O . LEU A 1 251 ? -10.700 -5.937 -2.365 1.00 94.25 251 LEU A O 1
ATOM 1813 N N . VAL A 1 252 ? -8.662 -6.763 -1.912 1.00 94.38 252 VAL A N 1
ATOM 1814 C CA . VAL A 1 252 ? -8.849 -6.836 -0.456 1.00 94.38 252 VAL A CA 1
ATOM 1815 C C . VAL A 1 252 ? -9.092 -5.446 0.135 1.00 94.38 252 VAL A C 1
ATOM 1817 O O . VAL A 1 252 ? -9.980 -5.301 0.976 1.00 94.38 252 VAL A O 1
ATOM 1820 N N . LEU A 1 253 ? -8.374 -4.416 -0.328 1.00 89.94 253 LEU A N 1
ATOM 1821 C CA . LEU A 1 253 ? -8.612 -3.033 0.100 1.00 89.94 253 LEU A CA 1
ATOM 1822 C C . LEU A 1 253 ? -9.981 -2.514 -0.355 1.00 89.94 253 LEU A C 1
ATOM 1824 O O . LEU A 1 253 ? -10.693 -1.915 0.450 1.00 89.94 253 LEU A O 1
ATOM 1828 N N . VAL A 1 254 ? -10.381 -2.776 -1.606 1.00 90.88 254 VAL A N 1
ATOM 1829 C CA . VAL A 1 254 ? -11.706 -2.386 -2.120 1.00 90.88 254 VAL A CA 1
ATOM 1830 C C . VAL A 1 254 ? -12.813 -3.052 -1.309 1.00 90.88 254 VAL A C 1
ATOM 1832 O O . VAL A 1 254 ? -13.703 -2.364 -0.816 1.00 90.88 254 VAL A O 1
ATOM 1835 N N . VAL A 1 255 ? -12.751 -4.373 -1.124 1.00 90.56 255 VAL A N 1
ATOM 1836 C CA . VAL A 1 255 ? -13.754 -5.125 -0.356 1.00 90.56 255 VAL A CA 1
ATOM 1837 C C . VAL A 1 255 ? -13.783 -4.654 1.096 1.00 90.56 255 VAL A C 1
ATOM 1839 O O . VAL A 1 255 ? -14.863 -4.399 1.628 1.00 90.56 255 VAL A O 1
ATOM 1842 N N . GLY A 1 256 ? -12.616 -4.484 1.724 1.00 87.88 256 GLY A N 1
ATOM 1843 C CA . GLY A 1 256 ? -12.507 -3.960 3.084 1.00 87.88 256 GLY A CA 1
ATOM 1844 C C . GLY A 1 256 ? -13.171 -2.592 3.220 1.00 87.88 256 GLY A C 1
ATOM 1845 O O . GLY A 1 256 ? -13.991 -2.392 4.114 1.00 87.88 256 GLY A O 1
ATOM 1846 N N . GLY A 1 257 ? -12.894 -1.688 2.282 1.00 85.31 257 GLY A N 1
ATOM 1847 C CA . GLY A 1 257 ? -13.466 -0.352 2.278 1.00 85.31 257 GLY A CA 1
ATOM 1848 C C . GLY A 1 257 ? -14.974 -0.323 2.003 1.00 85.31 257 GLY A C 1
ATOM 1849 O O . GLY A 1 257 ? -15.689 0.384 2.712 1.00 85.31 257 GLY A O 1
ATOM 1850 N N . VAL A 1 258 ? -15.483 -1.135 1.066 1.00 86.38 258 VAL A N 1
ATOM 1851 C CA . VAL A 1 258 ? -16.931 -1.281 0.803 1.00 86.38 258 VAL A CA 1
ATOM 1852 C C . VAL A 1 258 ? -17.660 -1.810 2.039 1.00 86.38 258 VAL A C 1
ATOM 1854 O O . VAL A 1 258 ? -18.699 -1.271 2.414 1.00 86.38 258 VAL A O 1
ATOM 1857 N N . VAL A 1 259 ? -17.097 -2.809 2.725 1.00 85.56 259 VAL A N 1
ATOM 1858 C CA . VAL A 1 259 ? -17.673 -3.362 3.965 1.00 85.56 259 VAL A CA 1
ATOM 1859 C C . VAL A 1 259 ? -17.720 -2.317 5.085 1.00 85.56 259 VAL A C 1
ATOM 1861 O O . VAL A 1 259 ? -18.620 -2.359 5.925 1.00 85.56 259 VAL A O 1
ATOM 1864 N N . THR A 1 260 ? -16.782 -1.368 5.111 1.00 83.19 260 THR A N 1
ATOM 1865 C CA . THR A 1 260 ? -16.764 -0.280 6.103 1.00 83.19 260 THR A CA 1
ATOM 1866 C C . THR A 1 260 ? -17.509 0.986 5.684 1.00 83.19 260 THR A C 1
ATOM 1868 O O . THR A 1 260 ? -17.755 1.841 6.534 1.00 83.19 260 THR A O 1
ATOM 1871 N N . TRP A 1 261 ? -17.906 1.111 4.415 1.00 79.94 261 TRP A N 1
ATOM 1872 C CA . TRP A 1 261 ? -18.571 2.305 3.880 1.00 79.94 261 TRP A CA 1
ATOM 1873 C C . TRP A 1 261 ? -19.895 2.609 4.590 1.00 79.94 261 TRP A C 1
ATOM 1875 O O . TRP A 1 261 ? -20.227 3.766 4.837 1.00 79.94 261 TRP A O 1
ATOM 1885 N N . ASP A 1 262 ? -20.619 1.565 4.988 1.00 74.69 262 ASP A N 1
ATOM 1886 C CA . ASP A 1 262 ? -21.936 1.663 5.631 1.00 74.69 262 ASP A CA 1
ATOM 1887 C C . ASP A 1 262 ? -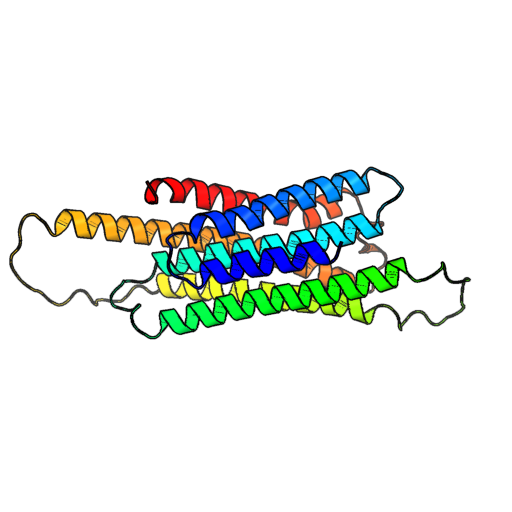21.893 2.302 7.037 1.00 74.69 262 ASP A C 1
ATOM 1889 O O . ASP A 1 262 ? -22.921 2.584 7.637 1.00 74.69 262 ASP A O 1
ATOM 1893 N N . ILE A 1 263 ? -20.696 2.533 7.589 1.00 65.38 263 ILE A N 1
ATOM 1894 C CA . ILE A 1 263 ? -20.493 3.171 8.901 1.00 65.38 263 ILE A CA 1
ATOM 1895 C C . ILE A 1 263 ? -20.384 4.695 8.776 1.00 65.38 263 ILE A C 1
ATOM 1897 O O . ILE A 1 263 ? -20.628 5.409 9.748 1.00 65.38 263 ILE A O 1
ATOM 1901 N N . ALA A 1 264 ? -19.934 5.175 7.613 1.00 60.81 264 ALA A N 1
ATOM 1902 C CA . ALA A 1 264 ? -19.713 6.595 7.360 1.00 60.81 264 ALA A CA 1
ATOM 1903 C C . ALA A 1 264 ? -21.011 7.340 6.997 1.00 60.81 264 ALA A C 1
ATOM 1905 O O . ALA A 1 264 ? -21.025 8.568 7.023 1.00 60.81 264 ALA A O 1
ATOM 1906 N N . ARG A 1 265 ? -22.081 6.607 6.664 1.00 59.50 265 ARG A N 1
ATOM 1907 C CA . ARG A 1 265 ? -23.442 7.134 6.490 1.00 59.50 265 ARG A CA 1
ATOM 1908 C C . ARG A 1 265 ? -24.225 7.080 7.798 1.00 59.50 265 ARG A C 1
ATOM 1910 O O . ARG A 1 265 ? -25.021 8.017 8.016 1.00 59.50 265 ARG A O 1
#

Organism: Cytospora chrysosperma (NCBI:txid252740)

Mean predicted aligned error: 9.81 Å

Foldseek 3Di:
DVVVVVVVVVVVVVVVDDDPPLVVPLVVLLVLLVVLLVVLVVQVVPPPDPLVSVLSNQLSLLSLLLSLLSLLLVLLVLQDDPVVCDPPPVVVSVVSNVVSVVLSVVLNVLSVVLSVVVVPDDDDDDDPDDDPDNPPSNLVSLVSLLVSLVVQLVSLVVSLVVLVPPPPDPPDDDDDDDPDDVPVVVVLSVVSNVLSNLSSVLSNLLSVLSNQLSVLVNCLVPPPDPQSDLVPHDPVVVCVSHVVSNVSSSVSNVVSCVVCVVVVD

Secondary structure (DSSP, 8-state):
-GGGTHHHHHHHHHTTSSSS-HHHHHHHHHHHHHHHHHHHHHHHHSTT-HHHHHHHHHHHHHHHHHHHHHHHHHHHHHHS-TTT-TTHHHHHHHHHHHHHHHHHHHHHHHHHHHHHHHHHPPPPP--SS---SS-HHHHHHHHHHHHHHHHHHHHHHHHHHHHHS---S---------TTTHHHHHHHHHHHHHHHHHHHHHHHHHHHHHHHHHHHHHHHHH---GGG-TTTS-HHHHIIIIIHHHHHHHHHHHHHHHHHHTTT-

Radius of gyration: 22.19 Å; Cα contacts (8 Å, |Δi|>4): 197; chains: 1; bounding box: 67×40×68 Å

Solvent-accessible surface area (backbone atoms only — not comparable to full-atom values): 14811 Å² total; per-residue (Å²): 126,72,80,65,60,62,62,54,54,57,59,60,54,53,74,74,60,90,62,96,59,63,71,62,53,34,54,48,28,43,52,51,20,52,53,33,45,54,52,19,55,55,32,58,73,42,96,85,26,66,68,61,20,51,50,38,41,54,54,21,49,48,30,43,53,50,20,40,53,42,47,33,51,55,15,52,65,46,50,56,57,80,85,72,39,82,65,66,44,62,54,49,55,48,51,52,52,52,50,51,52,51,51,46,49,51,27,50,50,28,48,51,55,37,51,48,55,66,71,67,56,74,86,74,76,92,76,86,88,81,82,82,82,83,60,63,51,52,51,48,22,54,51,50,48,41,55,50,37,50,49,49,35,51,52,34,50,52,57,51,51,62,72,61,56,75,76,80,78,76,88,75,82,88,82,80,90,64,95,76,71,55,60,68,54,53,54,54,50,56,52,43,37,57,47,14,54,50,30,35,51,27,28,35,55,23,34,49,26,47,40,53,36,45,50,55,51,48,52,44,77,72,45,92,5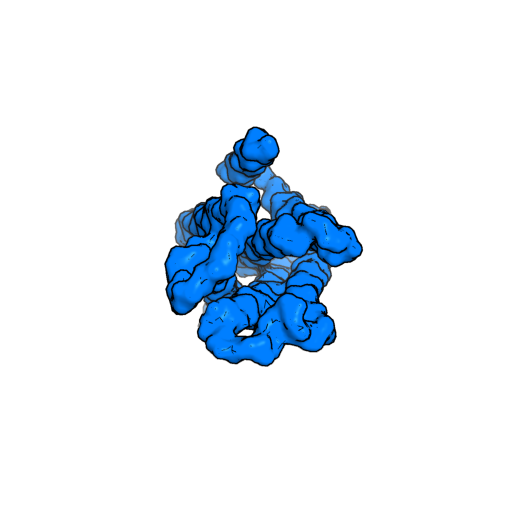0,85,79,63,36,85,87,77,42,64,68,66,57,44,46,57,52,56,49,44,30,52,50,50,22,52,50,38,47,50,52,36,49,60,73,51,49,77,74,82,110

pLDDT: mean 75.08, std 15.14, range [32.78, 94.38]

Nearest PDB structures (foldseek):
  1wdz-assembly1_A  TM=2.679E-01  e=5.234E+00  Homo sapiens

Sequence (265 aa):
MVASVTSWQGITLSTLFGGDVDGPVGWGYLAVFCGLKIASNALQMTHTGTAAAVLICSIALVFLTLAVAFVLRTALSYACSPSERALRHTAFDRILSVAFHLLAAIAMAFLAAGGWELASRPPPPPPPGDTHRGESHAGAGAMVLMLSTILICAVAVLGYLDLGRPDGGGGGGGGGGGFGFGFRRRERLGRRERLGRRLILAAAVAALCLAVRVGGGLHWFFGSGPEANPVTGRLGLRLALGTLPELVAALVLVVGGVVTWDIAR